Protein AF-A0A7S1QFH6-F1 (afdb_monomer_lite)

Structure (mmCIF, N/CA/C/O backbone):
data_AF-A0A7S1QFH6-F1
#
_entry.id   AF-A0A7S1QFH6-F1
#
loop_
_atom_site.group_PDB
_atom_site.id
_atom_site.type_symbol
_atom_site.label_atom_id
_atom_site.label_alt_id
_atom_site.label_comp_id
_atom_site.label_asym_id
_atom_site.label_entity_id
_atom_site.label_seq_id
_atom_site.pdbx_PDB_ins_code
_atom_site.Cartn_x
_atom_site.Cartn_y
_atom_site.Cartn_z
_atom_site.occupancy
_atom_site.B_iso_or_equiv
_atom_site.auth_seq_id
_atom_site.auth_comp_id
_atom_site.auth_asym_id
_atom_site.auth_atom_id
_atom_site.pdbx_PDB_model_num
ATOM 1 N N . ARG A 1 1 ? -45.340 39.826 -5.660 1.00 47.44 1 ARG A N 1
ATOM 2 C CA . ARG A 1 1 ? -45.974 38.671 -6.343 1.00 47.44 1 ARG A CA 1
ATOM 3 C C . ARG A 1 1 ? -45.761 37.456 -5.452 1.00 47.44 1 ARG A C 1
ATOM 5 O O . ARG A 1 1 ? -44.644 36.970 -5.387 1.00 47.44 1 ARG A O 1
ATOM 12 N N . ALA A 1 2 ? -46.779 37.084 -4.678 1.00 41.56 2 ALA A N 1
ATOM 13 C CA . ALA A 1 2 ? -46.742 35.945 -3.767 1.00 41.56 2 ALA A CA 1
ATOM 14 C C . ALA A 1 2 ? -47.312 34.722 -4.498 1.00 41.56 2 ALA A C 1
ATOM 16 O O . ALA A 1 2 ? -48.433 34.786 -5.000 1.00 41.56 2 ALA A O 1
ATOM 17 N N . SER A 1 3 ? -46.530 33.650 -4.590 1.00 48.00 3 SER A N 1
ATOM 18 C CA . SER A 1 3 ? -46.939 32.391 -5.214 1.00 48.00 3 SER A CA 1
ATOM 19 C C . SER A 1 3 ? -47.300 31.401 -4.113 1.00 48.00 3 SER A C 1
ATOM 21 O O . SER A 1 3 ? -46.427 30.931 -3.387 1.00 48.00 3 SER A O 1
ATOM 23 N N . GLY A 1 4 ? -48.597 31.132 -3.961 1.00 46.38 4 GLY A N 1
ATOM 24 C CA . GLY A 1 4 ? -49.118 30.099 -3.071 1.00 46.38 4 GLY A CA 1
ATOM 25 C C . GLY A 1 4 ? -48.949 28.715 -3.693 1.00 46.38 4 GLY A C 1
ATOM 26 O O . GLY A 1 4 ? -49.339 28.496 -4.838 1.00 46.38 4 GLY A O 1
ATOM 27 N N . VAL A 1 5 ? -48.375 27.785 -2.933 1.00 55.66 5 VAL A N 1
ATOM 28 C CA . VAL A 1 5 ? -48.278 26.367 -3.295 1.00 55.66 5 VAL A CA 1
ATOM 29 C C . VAL A 1 5 ? -49.404 25.626 -2.580 1.00 55.66 5 VAL A C 1
ATOM 31 O O . VAL A 1 5 ? -49.443 25.570 -1.353 1.00 55.66 5 VAL A O 1
ATOM 34 N N . ALA A 1 6 ? -50.341 25.081 -3.355 1.00 51.97 6 ALA A N 1
ATOM 35 C CA . ALA A 1 6 ? -51.418 24.238 -2.856 1.00 51.97 6 ALA A CA 1
ATOM 36 C C . ALA A 1 6 ? -50.882 22.833 -2.530 1.00 51.97 6 ALA A C 1
ATOM 38 O O . ALA A 1 6 ? -50.331 22.154 -3.396 1.00 51.97 6 ALA A O 1
ATOM 39 N N . GLN A 1 7 ? -51.058 22.385 -1.285 1.00 49.16 7 GLN A N 1
ATOM 40 C CA . GLN A 1 7 ? -50.796 21.005 -0.876 1.00 49.16 7 GLN A CA 1
ATOM 41 C C . GLN A 1 7 ? -52.009 20.127 -1.202 1.00 49.16 7 GLN A C 1
ATOM 43 O O . GLN A 1 7 ? -53.073 20.259 -0.597 1.00 49.16 7 GLN A O 1
ATOM 48 N N . ALA A 1 8 ? -51.843 19.204 -2.150 1.00 51.66 8 ALA A N 1
ATOM 49 C CA . ALA A 1 8 ? -52.804 18.140 -2.407 1.00 51.66 8 ALA A CA 1
ATOM 50 C C . ALA A 1 8 ? -52.600 17.004 -1.389 1.00 51.66 8 ALA A C 1
ATOM 52 O O . ALA A 1 8 ? -51.561 16.345 -1.363 1.00 51.66 8 ALA A O 1
ATOM 53 N N . SER A 1 9 ? -53.602 16.779 -0.538 1.00 56.62 9 SER A N 1
ATOM 54 C CA . SER A 1 9 ? -53.631 15.677 0.425 1.00 56.62 9 SER A CA 1
ATOM 55 C C . SER A 1 9 ? -54.013 14.372 -0.285 1.00 56.62 9 SER A C 1
ATOM 57 O O . SER A 1 9 ? -55.178 14.139 -0.610 1.00 56.62 9 SER A O 1
ATOM 59 N N . LEU A 1 10 ? -53.022 13.517 -0.544 1.00 50.94 10 LEU A N 1
ATOM 60 C CA . LEU A 1 10 ? -53.222 12.152 -1.033 1.00 50.94 10 LEU A CA 1
ATOM 61 C C . LEU A 1 10 ? -53.681 11.254 0.125 1.00 50.94 10 LEU A C 1
ATOM 63 O O . LEU A 1 10 ? -52.893 10.867 0.987 1.00 50.94 10 LEU A O 1
ATOM 67 N N . ARG A 1 11 ? -54.971 10.899 0.142 1.00 51.66 11 ARG A N 1
ATOM 68 C CA . ARG A 1 11 ? -55.493 9.839 1.016 1.00 51.66 11 ARG A CA 1
ATOM 69 C C . ARG A 1 11 ? -55.076 8.476 0.467 1.00 51.66 11 ARG A C 1
ATOM 71 O O . ARG A 1 11 ? -55.604 8.025 -0.545 1.00 51.66 11 ARG A O 1
ATOM 78 N N . VAL A 1 12 ? -54.160 7.812 1.165 1.00 59.09 12 VAL A N 1
ATOM 79 C CA . VAL A 1 12 ? -53.796 6.414 0.906 1.00 59.09 12 VAL A CA 1
ATOM 80 C C . VAL A 1 12 ? -54.904 5.502 1.458 1.00 59.09 12 VAL A C 1
ATOM 82 O O . VAL A 1 12 ? -55.244 5.613 2.639 1.00 59.09 12 VAL A O 1
ATOM 85 N N . PRO A 1 13 ? -55.502 4.611 0.647 1.00 60.28 13 PRO A N 1
ATOM 86 C CA . PRO A 1 13 ? -56.527 3.690 1.121 1.00 60.28 13 PRO A CA 1
ATOM 87 C C . PRO A 1 13 ? -55.926 2.640 2.064 1.00 60.28 13 PRO A C 1
ATOM 89 O O . PRO A 1 13 ? -54.891 2.034 1.782 1.00 60.28 13 PRO A O 1
ATOM 92 N N . ASN A 1 14 ? -56.599 2.410 3.194 1.00 56.16 14 ASN A N 1
ATOM 93 C CA . ASN A 1 14 ? -56.213 1.380 4.154 1.00 56.16 14 ASN A CA 1
ATOM 94 C C . ASN A 1 14 ? -56.305 -0.019 3.514 1.00 56.16 14 ASN A C 1
ATOM 96 O O . ASN A 1 14 ? -57.363 -0.372 2.984 1.00 56.16 14 ASN A O 1
ATOM 100 N N . PRO A 1 15 ? -55.249 -0.847 3.592 1.00 56.12 15 PRO A N 1
ATOM 101 C CA . PRO A 1 15 ? -55.284 -2.194 3.046 1.00 56.12 15 PRO A CA 1
ATOM 102 C C . PRO A 1 15 ? -56.246 -3.107 3.834 1.00 56.12 15 PRO A C 1
ATOM 104 O O . PRO A 1 15 ? -56.414 -2.949 5.049 1.00 56.12 15 PRO A O 1
ATOM 107 N N . PRO A 1 16 ? -56.871 -4.092 3.162 1.00 54.84 16 PRO A N 1
ATOM 108 C CA . PRO A 1 16 ? -57.866 -4.979 3.758 1.00 54.84 16 PRO A CA 1
ATOM 109 C C . PRO A 1 16 ? -57.290 -5.806 4.919 1.00 54.84 16 PRO A C 1
ATOM 111 O O . PRO A 1 16 ? -56.209 -6.398 4.829 1.00 54.84 16 PRO A O 1
ATOM 114 N N . ARG A 1 17 ? -58.055 -5.875 6.022 1.00 54.97 17 ARG A N 1
ATOM 115 C CA . ARG A 1 17 ? -57.695 -6.507 7.313 1.00 54.97 17 ARG A CA 1
ATOM 116 C C . ARG A 1 17 ? -57.274 -7.983 7.223 1.00 54.97 17 ARG A C 1
ATOM 118 O O . ARG A 1 17 ? -56.667 -8.491 8.162 1.00 54.97 17 ARG A O 1
ATOM 125 N N . THR A 1 18 ? -57.538 -8.667 6.116 1.00 52.12 18 THR A N 1
ATOM 126 C CA . THR A 1 18 ? -57.215 -10.087 5.918 1.00 52.12 18 THR A CA 1
ATOM 127 C C . THR A 1 18 ? -55.731 -10.356 5.653 1.00 52.12 18 THR A C 1
ATOM 129 O O . THR A 1 18 ? -55.253 -11.433 6.000 1.00 52.12 18 THR A O 1
ATOM 132 N N . ARG A 1 19 ? -54.947 -9.380 5.162 1.00 50.59 19 ARG A N 1
ATOM 133 C CA . ARG A 1 19 ? -53.496 -9.573 4.929 1.00 50.59 19 ARG A CA 1
ATOM 134 C C . ARG A 1 19 ? -52.628 -9.498 6.192 1.00 50.59 19 ARG A C 1
ATOM 136 O O . ARG A 1 19 ? -51.517 -10.016 6.191 1.00 50.59 19 ARG A O 1
ATOM 143 N N . ARG A 1 20 ? -53.128 -8.925 7.296 1.00 52.56 20 ARG A N 1
ATOM 144 C CA . ARG A 1 20 ? -52.362 -8.828 8.557 1.00 52.56 20 ARG A CA 1
ATOM 145 C C . ARG A 1 20 ? -52.186 -10.170 9.271 1.00 52.56 20 ARG A C 1
ATOM 147 O O . ARG A 1 20 ? -51.212 -10.332 9.993 1.00 52.56 20 ARG A O 1
ATOM 154 N N . ARG A 1 21 ? -53.087 -11.137 9.070 1.00 51.78 21 ARG A N 1
ATOM 155 C CA . ARG A 1 21 ? -53.015 -12.427 9.780 1.00 51.78 21 ARG A CA 1
ATOM 156 C C . ARG A 1 21 ? -52.003 -13.403 9.169 1.00 51.78 21 ARG A C 1
ATOM 158 O O . ARG A 1 21 ? -51.360 -14.122 9.920 1.00 51.78 21 ARG A O 1
ATOM 165 N N . MET A 1 22 ? -51.788 -13.376 7.849 1.00 52.19 22 MET A N 1
ATOM 166 C CA . MET A 1 22 ? -50.745 -14.203 7.220 1.00 52.19 22 MET A CA 1
ATOM 167 C C . MET A 1 22 ? -49.328 -13.675 7.482 1.00 52.19 22 MET A C 1
ATOM 169 O O . MET A 1 22 ? -48.424 -14.471 7.709 1.00 52.19 22 MET A O 1
ATOM 173 N N . ALA A 1 23 ? -49.133 -12.352 7.534 1.00 53.41 23 ALA A N 1
ATOM 174 C CA . ALA A 1 23 ? -47.814 -11.772 7.804 1.00 53.41 23 ALA A CA 1
ATOM 175 C C . ALA A 1 23 ? -47.283 -12.122 9.209 1.00 53.41 23 ALA A C 1
ATOM 177 O O . ALA A 1 23 ? -46.095 -12.381 9.366 1.00 53.41 23 ALA A O 1
ATOM 178 N N . VAL A 1 24 ? -48.159 -12.201 10.220 1.00 56.97 24 VAL A N 1
ATOM 179 C CA . VAL A 1 24 ? -47.770 -12.577 11.593 1.00 56.97 24 VAL A CA 1
ATOM 180 C C . VAL A 1 24 ? -47.437 -14.070 11.704 1.00 56.97 24 VAL A C 1
ATOM 182 O O . VAL A 1 24 ? -46.501 -14.432 12.411 1.00 56.97 24 VAL A O 1
ATOM 185 N N . ALA A 1 25 ? -48.140 -14.937 10.969 1.00 56.59 25 ALA A N 1
ATOM 186 C CA . ALA A 1 25 ? -47.867 -16.376 10.977 1.00 56.59 25 ALA A CA 1
ATOM 187 C C . ALA A 1 25 ? -46.518 -16.726 10.315 1.00 56.59 25 ALA A C 1
ATOM 189 O O . ALA A 1 25 ? -45.794 -17.580 10.821 1.00 56.59 25 ALA A O 1
ATOM 190 N N . VAL A 1 26 ? -46.141 -16.029 9.235 1.00 56.56 26 VAL A N 1
ATOM 191 C CA . VAL A 1 26 ? -44.833 -16.217 8.576 1.00 56.56 26 VAL A CA 1
ATOM 192 C C . VAL A 1 26 ? -43.688 -15.665 9.435 1.00 56.56 26 VAL A C 1
ATOM 194 O O . VAL A 1 26 ? -42.639 -16.300 9.526 1.00 56.56 26 VAL A O 1
ATOM 197 N N . LEU A 1 27 ? -43.894 -14.541 10.136 1.00 53.00 27 LEU A N 1
ATOM 198 C CA . LEU A 1 27 ? -42.889 -13.994 11.056 1.00 53.00 27 LEU A CA 1
ATOM 199 C C . LEU A 1 27 ? 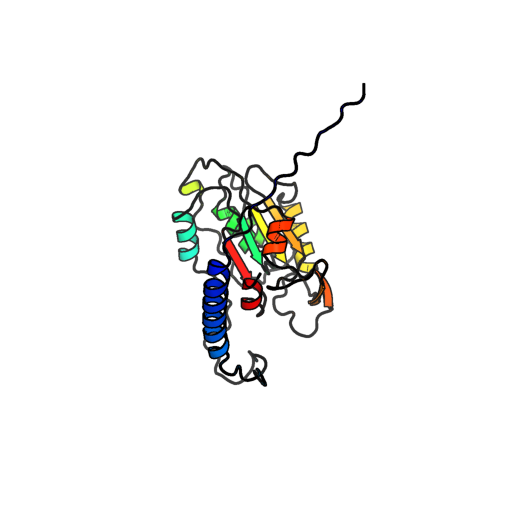-42.633 -14.921 12.260 1.00 53.00 27 LEU A C 1
ATOM 201 O O . LEU A 1 27 ? -41.489 -15.095 12.669 1.00 53.00 27 LEU A O 1
ATOM 205 N N . LEU A 1 28 ? -43.682 -15.552 12.803 1.00 55.59 28 LEU A N 1
ATOM 206 C CA . LEU A 1 28 ? -43.559 -16.504 13.915 1.00 55.59 28 LEU A CA 1
ATOM 207 C C . LEU A 1 28 ? -42.888 -17.822 13.498 1.00 55.59 28 LEU A C 1
ATOM 209 O O . LEU A 1 28 ? -42.114 -18.376 14.274 1.00 55.59 28 LEU A O 1
ATOM 213 N N . ALA A 1 29 ? -43.118 -18.297 12.271 1.00 53.53 29 ALA A N 1
ATOM 214 C CA . ALA A 1 29 ? -42.434 -19.482 11.752 1.00 53.53 29 ALA A CA 1
ATOM 215 C C . ALA A 1 29 ? -40.929 -19.235 11.518 1.00 53.53 29 ALA A C 1
ATOM 217 O O . ALA A 1 29 ? -40.113 -20.096 11.837 1.00 53.53 29 ALA A O 1
ATOM 218 N N . LEU A 1 30 ? -40.538 -18.045 11.043 1.00 50.09 30 LEU A N 1
ATOM 219 C CA . LEU A 1 30 ? -39.124 -17.672 10.872 1.00 50.09 30 LEU A CA 1
ATOM 220 C C . LEU A 1 30 ? -38.393 -17.447 12.211 1.00 50.09 30 LEU A C 1
ATOM 222 O O . LEU A 1 30 ? -37.204 -17.753 12.326 1.00 50.09 30 LEU A O 1
ATOM 226 N N . LEU A 1 31 ? -39.102 -16.985 13.247 1.00 51.66 31 LEU A N 1
ATOM 227 C CA . LEU A 1 31 ? -38.561 -16.878 14.609 1.00 51.66 31 LEU A CA 1
ATOM 228 C C . LEU A 1 31 ? -38.367 -18.250 15.281 1.00 51.66 31 LEU A C 1
ATOM 230 O O . LEU A 1 31 ? -37.429 -18.433 16.052 1.00 51.66 31 LEU A O 1
ATOM 234 N N . ALA A 1 32 ? -39.193 -19.247 14.952 1.00 51.75 32 ALA A N 1
ATOM 235 C CA . ALA A 1 32 ? -39.035 -20.602 15.482 1.00 51.75 32 ALA A CA 1
ATOM 236 C C . ALA A 1 32 ? -37.836 -21.356 14.872 1.00 51.75 32 ALA A C 1
ATOM 238 O O . ALA A 1 32 ? -37.204 -22.153 15.562 1.00 51.75 32 ALA A O 1
ATOM 239 N N . VAL A 1 33 ? -37.466 -21.075 13.614 1.00 49.84 33 VAL A N 1
ATOM 240 C CA . VAL A 1 33 ? -36.268 -21.671 12.984 1.00 49.84 33 VAL A CA 1
ATOM 241 C C . VAL A 1 33 ? -34.971 -21.036 13.509 1.00 49.84 33 VAL A C 1
ATOM 243 O O . VAL A 1 33 ? -33.951 -21.713 13.602 1.00 49.84 33 VAL A O 1
ATOM 246 N N . SER A 1 34 ? -35.005 -19.772 13.939 1.00 48.78 34 SER A N 1
ATOM 247 C CA . SER A 1 34 ? -33.834 -19.081 14.506 1.00 48.78 34 SER A CA 1
ATOM 248 C C . SER A 1 34 ? -33.593 -19.380 15.992 1.00 48.78 34 SER A C 1
ATOM 250 O O . SER A 1 34 ? -32.460 -19.277 16.456 1.00 48.78 34 SER A O 1
ATOM 252 N N . ALA A 1 35 ? -34.608 -19.839 16.732 1.00 48.53 35 ALA A N 1
ATOM 253 C CA . ALA A 1 35 ? -34.454 -20.235 18.135 1.00 48.53 35 ALA A CA 1
ATOM 254 C C . ALA A 1 35 ? -33.839 -21.641 18.331 1.00 48.53 35 ALA A C 1
ATOM 256 O O . ALA A 1 35 ? -33.386 -21.960 19.427 1.00 48.53 35 ALA A O 1
ATOM 257 N N . GLY A 1 36 ? -33.794 -22.482 17.289 1.00 42.19 36 GLY A N 1
ATOM 258 C CA . GLY A 1 36 ? -33.293 -23.864 17.373 1.00 42.19 36 GLY A CA 1
ATOM 259 C C . GLY A 1 36 ? -31.801 -24.060 17.073 1.00 42.19 36 GLY A C 1
ATOM 260 O O . GLY A 1 36 ? -31.304 -25.175 17.215 1.00 42.19 36 GLY A O 1
ATOM 261 N N . ALA A 1 37 ? -31.080 -23.013 16.655 1.00 46.59 37 ALA A N 1
ATOM 262 C CA . ALA A 1 37 ? -29.693 -23.121 16.184 1.00 46.59 37 ALA A CA 1
ATOM 263 C C . ALA A 1 37 ? -28.631 -22.570 17.156 1.00 46.59 37 ALA A C 1
ATOM 265 O O . ALA A 1 37 ? -27.442 -22.635 16.851 1.00 46.59 37 ALA A O 1
ATOM 266 N N . PHE A 1 38 ? -29.011 -22.098 18.348 1.00 45.66 38 PHE A N 1
ATOM 267 C CA . PHE A 1 38 ? -28.047 -21.787 19.411 1.00 45.66 38 PHE A CA 1
ATOM 268 C C . PHE A 1 38 ? -27.663 -23.062 20.166 1.00 45.66 38 PHE A C 1
ATOM 270 O O . PHE A 1 38 ? -28.003 -23.286 21.327 1.00 45.66 38 PHE A O 1
ATOM 277 N N . ARG A 1 39 ? -26.935 -23.933 19.462 1.00 45.81 39 ARG A N 1
ATOM 278 C CA . ARG A 1 39 ? -26.117 -24.969 20.089 1.00 45.81 39 ARG A CA 1
ATOM 279 C C . ARG A 1 39 ? -25.087 -24.252 20.958 1.00 45.81 39 ARG A C 1
ATOM 281 O O . ARG A 1 39 ? -24.423 -23.341 20.474 1.00 45.81 39 ARG A O 1
ATOM 288 N N . HIS A 1 40 ? -24.997 -24.653 22.225 1.00 41.19 40 HIS A N 1
ATOM 289 C CA . HIS A 1 40 ? -24.008 -24.199 23.198 1.00 41.19 40 HIS A CA 1
ATOM 290 C C . HIS A 1 40 ? -22.647 -23.899 22.552 1.00 41.19 40 HIS A C 1
ATOM 292 O O . HIS A 1 40 ? -21.874 -24.814 22.276 1.00 41.19 40 HIS A O 1
ATOM 298 N N . GLN A 1 41 ? -22.339 -22.615 22.357 1.00 41.50 41 GLN A N 1
ATOM 299 C CA . GLN A 1 41 ? -20.954 -22.176 22.361 1.00 41.50 41 GLN A CA 1
ATOM 300 C C . GLN A 1 41 ? -20.490 -22.358 23.801 1.00 41.50 41 GLN A C 1
ATOM 302 O O . GLN A 1 41 ? -20.875 -21.610 24.701 1.00 41.50 41 GLN A O 1
ATOM 307 N N . THR A 1 42 ? -19.736 -23.428 24.033 1.00 39.84 42 THR A N 1
ATOM 308 C CA . THR A 1 42 ? -18.895 -23.528 25.219 1.00 39.84 42 THR A CA 1
ATOM 309 C C . THR A 1 42 ? -18.087 -22.237 25.311 1.00 39.84 42 THR A C 1
ATOM 311 O O . THR A 1 42 ? -17.536 -21.814 24.290 1.00 39.84 42 THR A O 1
ATOM 314 N N . PRO A 1 43 ? -18.031 -21.578 26.479 1.00 41.25 43 PRO A N 1
ATOM 315 C CA . PRO A 1 43 ? -17.167 -20.422 26.631 1.00 41.25 43 PRO A CA 1
ATOM 316 C C . PRO A 1 43 ? -15.754 -20.862 26.246 1.00 41.25 43 PRO A C 1
ATOM 318 O O . PRO A 1 43 ? -15.302 -21.907 26.714 1.00 41.25 43 PRO A O 1
ATOM 321 N N . LEU A 1 44 ? -15.100 -20.094 25.368 1.00 45.31 44 LEU A N 1
ATOM 322 C CA . LEU A 1 44 ? -13.664 -20.171 25.092 1.00 45.31 44 LEU A CA 1
ATOM 323 C C . LEU A 1 44 ? -12.930 -19.835 26.395 1.00 45.31 44 LEU A C 1
ATOM 325 O O . LEU A 1 44 ? -12.457 -18.724 26.610 1.00 45.31 44 LEU A O 1
ATOM 329 N N . LYS A 1 45 ? -12.947 -20.783 27.325 1.00 40.84 45 LYS A N 1
ATOM 330 C CA . LYS A 1 45 ? -12.065 -20.832 28.470 1.00 40.84 45 LYS A CA 1
ATOM 331 C C . LYS A 1 45 ? -10.919 -21.729 28.053 1.00 40.84 45 LYS A C 1
ATOM 333 O O . LYS A 1 45 ? -11.134 -22.873 27.663 1.00 40.84 45 LYS A O 1
ATOM 338 N N . ASP A 1 46 ? -9.736 -21.139 28.114 1.00 44.59 46 ASP A N 1
ATOM 339 C CA . ASP A 1 46 ? -8.457 -21.829 28.084 1.00 44.59 46 ASP A CA 1
ATOM 340 C C . ASP A 1 46 ? -8.077 -22.405 26.712 1.00 44.59 46 ASP A C 1
ATOM 342 O O . ASP A 1 46 ? -7.693 -23.564 26.594 1.00 44.59 46 ASP A O 1
ATOM 346 N N . VAL A 1 47 ? -8.114 -21.570 25.664 1.00 43.41 47 VAL A N 1
ATOM 347 C CA . VAL A 1 47 ? -7.143 -21.761 24.575 1.00 43.41 47 VAL A CA 1
ATOM 348 C C . VAL A 1 47 ? -5.832 -21.181 25.103 1.00 43.41 47 VAL A C 1
ATOM 350 O O . VAL A 1 47 ? -5.753 -19.958 25.256 1.00 43.41 47 VAL A O 1
ATOM 353 N N . PRO A 1 48 ? -4.839 -22.011 25.474 1.00 39.28 48 PRO A N 1
ATOM 354 C CA . PRO A 1 48 ? -3.544 -21.487 25.876 1.00 39.28 48 PRO A CA 1
ATOM 355 C C . PRO A 1 48 ? -2.993 -20.632 24.728 1.00 39.28 48 PRO A C 1
ATOM 357 O O . PRO A 1 48 ? -3.266 -20.938 23.561 1.00 39.28 48 PRO A O 1
ATOM 360 N N . PRO A 1 49 ? -2.256 -19.547 25.025 1.00 43.94 49 PRO A N 1
ATOM 361 C CA . PRO A 1 49 ? -1.601 -18.772 23.982 1.00 43.94 49 PRO A CA 1
ATOM 362 C C . PRO A 1 49 ? -0.819 -19.737 23.095 1.00 43.94 49 PRO A C 1
ATOM 364 O O . PRO A 1 49 ? -0.162 -20.639 23.617 1.00 43.94 49 PRO A O 1
ATOM 367 N N . LEU A 1 50 ? -0.945 -19.582 21.773 1.00 41.62 50 LEU A N 1
ATOM 368 C CA . LEU A 1 50 ? -0.174 -20.360 20.812 1.00 41.62 50 LEU A CA 1
ATOM 369 C C . LEU A 1 50 ? 1.305 -20.075 21.100 1.00 41.62 50 LEU A C 1
ATOM 371 O O . LEU A 1 50 ? 1.845 -19.044 20.702 1.00 41.62 50 LEU A O 1
ATOM 375 N N . ASN A 1 51 ? 1.913 -20.940 21.904 1.00 42.88 51 ASN A N 1
ATOM 376 C CA . ASN A 1 51 ? 3.302 -20.842 22.277 1.00 42.88 51 ASN A CA 1
ATOM 377 C C . ASN A 1 51 ? 4.077 -21.535 21.167 1.00 42.88 51 ASN A C 1
ATOM 379 O O . ASN A 1 51 ? 4.155 -22.760 21.127 1.00 42.88 51 ASN A O 1
ATOM 383 N N . CYS A 1 52 ? 4.599 -20.740 20.237 1.00 50.44 52 CYS A N 1
ATOM 384 C CA . CYS A 1 52 ? 5.460 -21.233 19.167 1.00 50.44 52 CYS A CA 1
ATOM 385 C C . CYS A 1 52 ? 6.768 -21.845 19.696 1.00 50.44 52 CYS A C 1
ATOM 387 O O . CYS A 1 52 ? 7.524 -22.386 18.895 1.00 50.44 52 CYS A O 1
ATOM 389 N N . ASP A 1 53 ? 7.028 -21.771 21.008 1.00 43.88 53 ASP A N 1
ATOM 390 C CA . ASP A 1 53 ?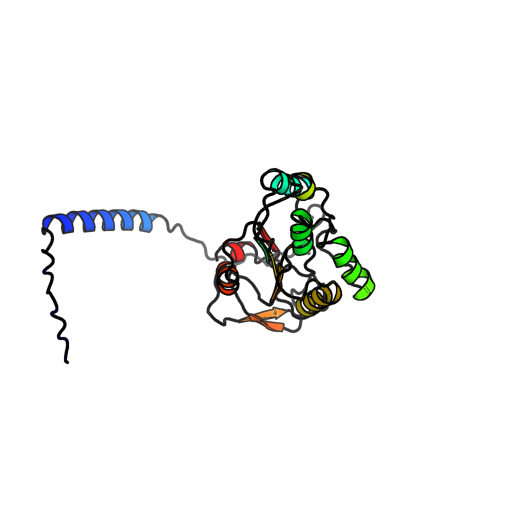 8.288 -22.217 21.583 1.00 43.88 53 ASP A CA 1
ATOM 391 C C . ASP A 1 53 ? 8.264 -23.622 22.195 1.00 43.88 53 ASP A C 1
ATOM 393 O O . ASP A 1 53 ? 9.336 -24.219 22.257 1.00 43.88 53 ASP A O 1
ATOM 397 N N . GLN A 1 54 ? 7.138 -24.197 22.650 1.00 44.19 54 GLN A N 1
ATOM 398 C CA . GLN A 1 54 ? 7.189 -25.483 23.379 1.00 44.19 54 GLN A CA 1
ATOM 399 C C . GLN A 1 54 ? 5.930 -26.363 23.220 1.00 44.19 54 GLN A C 1
ATOM 401 O O . GLN A 1 54 ? 4.806 -25.901 23.400 1.00 44.19 54 GLN A O 1
ATOM 406 N N . ASP A 1 55 ? 6.186 -27.652 22.943 1.00 39.34 55 ASP A N 1
ATOM 407 C CA . ASP A 1 55 ? 5.363 -28.858 23.197 1.00 39.34 55 ASP A CA 1
ATOM 408 C C . ASP A 1 55 ? 4.674 -29.605 22.044 1.00 39.34 55 ASP A C 1
ATOM 410 O O . ASP A 1 55 ? 4.041 -30.634 22.275 1.00 39.34 55 ASP A O 1
ATOM 414 N N . PHE A 1 56 ? 4.920 -29.244 20.791 1.00 41.19 56 PHE A N 1
ATOM 415 C CA . PHE A 1 56 ? 4.810 -30.195 19.678 1.00 41.19 56 PHE A CA 1
ATOM 416 C C . PHE A 1 56 ? 6.027 -29.994 18.791 1.00 41.19 56 PHE A C 1
ATOM 418 O O . PHE A 1 56 ? 6.364 -28.846 18.522 1.00 41.19 56 PHE A O 1
ATOM 425 N N . GLU A 1 57 ? 6.702 -31.071 18.371 1.00 41.19 57 GLU A N 1
ATOM 426 C CA . GLU A 1 57 ? 7.744 -30.990 17.340 1.00 41.19 57 GLU A CA 1
ATOM 427 C C . GLU A 1 57 ? 7.207 -30.109 16.200 1.00 41.19 57 GLU A C 1
ATOM 429 O O . GLU A 1 57 ? 6.239 -30.510 15.542 1.00 41.19 57 GLU A O 1
ATOM 434 N N . PRO A 1 58 ? 7.724 -28.878 16.020 1.00 39.97 58 PRO A N 1
ATOM 435 C CA . PRO A 1 58 ? 7.158 -27.971 15.045 1.00 39.97 58 PRO A CA 1
ATOM 436 C C . PRO A 1 58 ? 7.406 -28.620 13.685 1.00 39.97 58 PRO A C 1
ATOM 438 O O . PRO A 1 58 ? 8.562 -28.938 13.384 1.00 39.97 58 PRO A O 1
ATOM 441 N N . PRO A 1 59 ? 6.375 -28.873 12.856 1.00 43.06 59 PRO A N 1
ATOM 442 C CA . PRO A 1 59 ? 6.652 -29.236 11.483 1.00 43.06 59 PRO A CA 1
ATOM 443 C C . PRO A 1 59 ? 7.504 -28.107 10.897 1.00 43.06 59 PRO A C 1
ATOM 445 O O . PRO A 1 59 ? 7.194 -26.928 11.074 1.00 43.06 59 PRO A O 1
ATOM 448 N N . GLU A 1 60 ? 8.619 -28.497 10.289 1.00 42.31 60 GLU A N 1
ATOM 449 C CA . GLU A 1 60 ? 9.595 -27.636 9.628 1.00 42.31 60 GLU A CA 1
ATOM 450 C C . GLU A 1 60 ? 8.968 -26.399 8.952 1.00 42.31 60 GLU A C 1
ATOM 452 O O . GLU A 1 60 ? 7.946 -26.497 8.268 1.00 42.31 60 GLU A O 1
ATOM 457 N N . PRO A 1 61 ? 9.671 -25.262 8.981 1.00 49.38 61 PRO A N 1
ATOM 458 C CA . PRO A 1 61 ? 9.676 -24.248 10.035 1.00 49.38 61 PRO A CA 1
ATOM 459 C C . PRO A 1 61 ? 8.381 -23.427 10.050 1.00 49.38 61 PRO A C 1
ATOM 461 O O . PRO A 1 61 ? 7.609 -23.443 9.093 1.00 49.38 61 PRO A O 1
ATOM 464 N N . CYS A 1 62 ? 8.188 -22.627 11.101 1.00 46.38 62 CYS A N 1
ATOM 465 C CA . CYS A 1 62 ? 7.198 -21.546 11.200 1.00 46.38 62 CYS A CA 1
ATOM 466 C C . CYS A 1 62 ? 7.442 -20.436 10.151 1.00 46.38 62 CYS A C 1
ATOM 468 O O . CYS A 1 62 ? 7.658 -19.275 10.484 1.00 46.38 62 CYS A O 1
ATOM 470 N N . HIS A 1 63 ? 7.479 -20.795 8.873 1.00 52.94 63 HIS A N 1
ATOM 471 C CA . HIS A 1 63 ? 7.600 -19.883 7.756 1.00 52.94 63 HIS A CA 1
ATOM 472 C C . HIS A 1 63 ? 6.225 -19.326 7.419 1.00 52.94 63 HIS A C 1
ATOM 474 O O . HIS A 1 63 ? 5.272 -20.082 7.198 1.00 52.94 63 HIS A O 1
ATOM 480 N N . THR A 1 64 ? 6.147 -18.003 7.301 1.00 57.41 64 THR A N 1
ATOM 481 C CA . THR A 1 64 ? 5.061 -17.332 6.593 1.00 57.41 64 THR A CA 1
ATOM 482 C C . THR A 1 64 ? 4.862 -18.027 5.246 1.00 57.41 64 THR A C 1
ATOM 484 O O . THR A 1 64 ? 5.791 -18.153 4.441 1.00 57.41 64 THR A O 1
ATOM 487 N N . ARG A 1 65 ? 3.655 -18.548 4.997 1.00 66.88 65 ARG A N 1
ATOM 488 C CA . ARG A 1 65 ? 3.326 -19.194 3.721 1.00 66.88 65 ARG A CA 1
ATOM 489 C C . ARG A 1 65 ? 3.091 -18.123 2.668 1.00 66.88 65 ARG A C 1
ATOM 491 O O . ARG A 1 65 ? 1.958 -17.748 2.390 1.00 66.88 65 ARG A O 1
ATOM 498 N N . CYS A 1 66 ? 4.176 -17.654 2.070 1.00 69.50 66 CYS A N 1
ATOM 499 C CA . CYS A 1 66 ? 4.109 -16.699 0.975 1.00 69.50 66 CYS A CA 1
ATOM 500 C C . CYS A 1 66 ? 3.301 -17.274 -0.198 1.00 69.50 66 CYS A C 1
ATOM 502 O O . CYS A 1 66 ? 3.496 -18.450 -0.544 1.00 69.50 66 CYS A O 1
ATOM 504 N N . PRO A 1 67 ? 2.457 -16.468 -0.866 1.00 68.44 67 PRO A N 1
ATOM 505 C CA . PRO A 1 67 ? 1.726 -16.910 -2.043 1.00 68.44 67 PRO A CA 1
ATOM 506 C C . PRO A 1 67 ? 2.650 -17.557 -3.086 1.00 68.44 67 PRO A C 1
ATOM 508 O O . PRO A 1 67 ? 3.784 -17.118 -3.338 1.00 68.44 67 PRO A O 1
ATOM 511 N N . ASN A 1 68 ? 2.170 -18.630 -3.719 1.00 72.06 68 ASN A N 1
ATOM 512 C CA . ASN A 1 68 ? 2.867 -19.207 -4.863 1.00 72.06 68 ASN A CA 1
ATOM 513 C C . ASN A 1 68 ? 2.798 -18.205 -6.026 1.00 72.06 68 ASN A C 1
ATOM 515 O O . ASN A 1 68 ? 1.709 -17.793 -6.423 1.00 72.06 68 ASN A O 1
ATOM 519 N N . ALA A 1 69 ? 3.955 -17.864 -6.601 1.00 74.75 69 ALA A N 1
ATOM 520 C CA . ALA A 1 69 ? 4.052 -16.964 -7.749 1.00 74.75 69 ALA A CA 1
ATOM 521 C C . ALA A 1 69 ? 3.170 -17.415 -8.924 1.00 74.75 69 ALA A C 1
ATOM 523 O O . ALA A 1 69 ? 2.601 -16.577 -9.603 1.00 74.75 69 ALA A O 1
ATOM 524 N N . GLN A 1 70 ? 2.979 -18.726 -9.117 1.00 78.88 70 GLN A N 1
ATOM 525 C CA . GLN A 1 70 ? 2.085 -19.244 -10.155 1.00 78.88 70 GLN A CA 1
ATOM 526 C C . GLN A 1 70 ? 0.637 -18.796 -9.955 1.00 78.88 70 GLN A C 1
ATOM 528 O O . GLN A 1 70 ? -0.017 -18.423 -10.918 1.00 78.88 70 GLN A O 1
ATOM 533 N N . TRP A 1 71 ? 0.130 -18.818 -8.720 1.00 79.31 71 TRP A N 1
ATOM 534 C CA . TRP A 1 71 ? -1.252 -18.422 -8.445 1.00 79.31 71 TRP A CA 1
ATOM 535 C C . TRP A 1 71 ? -1.466 -16.930 -8.722 1.00 79.31 71 TRP A C 1
ATOM 537 O O . TRP A 1 71 ? -2.438 -16.553 -9.371 1.00 79.31 71 TRP A O 1
ATOM 547 N N . VAL A 1 72 ? -0.506 -16.103 -8.308 1.00 82.62 72 VAL A N 1
ATOM 548 C CA . VAL A 1 72 ? -0.496 -14.663 -8.585 1.00 82.62 72 VAL A CA 1
ATOM 549 C C . VAL A 1 72 ? -0.407 -14.386 -10.094 1.00 82.62 72 VAL A C 1
ATOM 551 O O . VAL A 1 72 ? -1.189 -13.600 -10.628 1.00 82.62 72 VAL A O 1
ATOM 554 N N . ASP A 1 73 ? 0.484 -15.085 -10.805 1.00 86.12 73 ASP A N 1
ATOM 555 C CA . ASP A 1 73 ? 0.626 -14.971 -12.259 1.00 86.12 73 ASP A CA 1
ATOM 556 C C . ASP A 1 73 ? -0.668 -15.388 -12.992 1.00 86.12 73 ASP A C 1
ATOM 558 O O . ASP A 1 73 ? -0.996 -14.829 -14.038 1.00 86.12 73 ASP A O 1
ATOM 562 N N . GLU A 1 74 ? -1.414 -16.380 -12.490 1.00 87.06 74 GLU A N 1
ATOM 563 C CA . GLU A 1 74 ? -2.711 -16.782 -13.057 1.00 87.06 74 GLU A CA 1
ATOM 564 C C . GLU A 1 74 ? -3.802 -15.725 -12.844 1.00 87.06 74 GLU A C 1
ATOM 566 O O . GLU A 1 74 ? -4.572 -15.471 -13.769 1.00 87.06 74 GLU A O 1
ATOM 571 N N . MET A 1 75 ? -3.851 -15.047 -11.689 1.00 88.88 75 MET A N 1
ATOM 572 C CA . MET A 1 75 ? -4.795 -13.935 -11.483 1.00 88.88 75 MET A CA 1
ATOM 573 C C . MET A 1 75 ? -4.615 -12.850 -12.546 1.00 88.88 75 MET A C 1
ATOM 575 O O . MET A 1 75 ? -5.587 -12.374 -13.134 1.00 88.88 75 MET A O 1
ATOM 579 N N . LEU A 1 76 ? -3.359 -12.508 -12.835 1.00 90.50 76 LEU A N 1
ATOM 580 C CA . LEU A 1 76 ? -3.014 -11.544 -13.871 1.00 90.50 76 LEU A CA 1
ATOM 581 C C . LEU A 1 76 ? -3.412 -12.022 -15.273 1.00 90.50 76 LEU A C 1
ATOM 583 O O . LEU A 1 76 ? -3.911 -11.228 -16.066 1.00 90.50 76 LEU A O 1
ATOM 587 N N . ARG A 1 77 ? -3.225 -13.314 -15.581 1.00 89.94 77 ARG A N 1
ATOM 588 C CA . ARG A 1 77 ? -3.646 -13.901 -16.868 1.00 89.94 77 ARG A CA 1
ATOM 589 C C . ARG A 1 77 ? -5.150 -13.854 -17.074 1.00 89.94 77 ARG A C 1
ATOM 591 O O . ARG A 1 77 ? -5.599 -13.616 -18.193 1.00 89.94 77 ARG A O 1
ATOM 598 N N . VAL A 1 78 ? -5.912 -14.098 -16.013 1.00 91.69 78 VAL A N 1
ATOM 599 C CA . VAL A 1 78 ? -7.375 -14.065 -16.058 1.00 91.69 78 VAL A CA 1
ATOM 600 C C . VAL A 1 78 ? -7.880 -12.637 -16.239 1.00 91.69 78 VAL A C 1
ATOM 602 O O . VAL A 1 78 ? -8.825 -12.423 -16.998 1.00 91.69 78 VAL A O 1
ATOM 605 N N . ASP A 1 79 ? -7.250 -11.664 -15.581 1.00 92.94 79 ASP A N 1
ATOM 606 C CA . ASP A 1 79 ? -7.715 -10.282 -15.605 1.00 92.94 79 ASP A CA 1
ATOM 607 C C . ASP A 1 79 ? -6.573 -9.243 -15.661 1.00 92.94 79 ASP A C 1
ATOM 609 O O . ASP A 1 79 ? -6.259 -8.572 -14.669 1.00 92.94 79 ASP A O 1
ATOM 613 N N . PRO A 1 80 ? -5.986 -9.027 -16.852 1.00 93.06 80 PRO A N 1
ATOM 614 C CA . PRO A 1 80 ? -4.944 -8.024 -17.052 1.00 93.06 80 PRO A CA 1
ATOM 615 C C . PRO A 1 80 ? -5.504 -6.604 -17.243 1.00 93.06 80 PRO A C 1
ATOM 617 O O . PRO A 1 80 ? -4.765 -5.713 -17.660 1.00 93.06 80 PRO A O 1
ATOM 620 N N . SER A 1 81 ? -6.802 -6.367 -16.989 1.00 93.38 81 SER A N 1
ATOM 621 C CA . SER A 1 81 ? -7.399 -5.046 -17.203 1.00 93.38 81 SER A CA 1
ATOM 622 C C . SER A 1 81 ? -6.772 -3.997 -16.274 1.00 93.38 81 SER A C 1
ATOM 624 O O . SER A 1 81 ? -6.453 -4.309 -15.126 1.00 93.38 81 SER A O 1
ATOM 626 N N . PRO A 1 82 ? -6.662 -2.729 -16.701 1.00 93.19 82 PRO A N 1
ATOM 627 C CA . PRO A 1 82 ? -6.221 -1.657 -15.815 1.00 93.19 82 PRO A CA 1
ATOM 628 C C . PRO A 1 82 ? -7.287 -1.342 -14.755 1.00 93.19 82 PRO A C 1
ATOM 630 O O . PRO A 1 82 ? -8.414 -1.854 -14.794 1.00 93.19 82 PRO A O 1
ATOM 633 N N . GLY A 1 83 ? -6.942 -0.447 -13.833 1.00 94.88 83 GLY A N 1
ATOM 634 C CA . GLY A 1 83 ? -7.872 0.106 -12.855 1.00 94.88 83 GLY A CA 1
ATOM 635 C C . GLY A 1 83 ? -8.057 -0.760 -11.624 1.00 94.88 83 GLY A C 1
ATOM 636 O O . GLY A 1 83 ? -9.132 -0.705 -11.022 1.00 94.88 83 GLY A O 1
ATOM 637 N N . LYS A 1 84 ? -7.061 -1.588 -11.293 1.00 96.50 84 LYS A N 1
ATOM 638 C CA . LYS A 1 84 ? -7.095 -2.461 -10.121 1.00 96.50 84 LYS A CA 1
ATOM 639 C C . LYS A 1 84 ? -6.946 -1.674 -8.832 1.00 96.50 84 LYS A C 1
ATOM 641 O O . LYS A 1 84 ? -6.210 -0.690 -8.789 1.00 96.50 84 LYS A O 1
ATOM 646 N N . VAL A 1 85 ? -7.619 -2.132 -7.785 1.00 97.75 85 VAL A N 1
ATOM 647 C CA . VAL A 1 85 ? -7.438 -1.645 -6.419 1.00 97.75 85 VAL A CA 1
ATOM 648 C C . VAL A 1 85 ? -6.876 -2.767 -5.554 1.00 97.75 85 VAL A C 1
ATOM 650 O O . VAL A 1 85 ? -7.557 -3.756 -5.295 1.00 97.75 85 VAL A O 1
ATOM 653 N N . PHE A 1 86 ? -5.643 -2.593 -5.097 1.00 97.44 86 PHE A N 1
ATOM 654 C CA . PHE A 1 86 ? -4.945 -3.497 -4.191 1.00 97.44 86 PHE A CA 1
ATOM 655 C C . PHE A 1 86 ? -4.967 -2.894 -2.786 1.00 97.44 86 PHE A C 1
ATOM 657 O O . PHE A 1 86 ? -4.603 -1.729 -2.616 1.00 97.44 86 PHE A O 1
ATOM 664 N N . MET A 1 87 ? -5.393 -3.656 -1.784 1.00 98.25 87 MET A N 1
ATOM 665 C CA . MET A 1 87 ? -5.348 -3.240 -0.385 1.00 98.25 87 MET A CA 1
ATOM 666 C C . MET A 1 87 ? -4.559 -4.262 0.424 1.00 98.25 87 MET A C 1
ATOM 668 O O . MET A 1 87 ? -4.905 -5.437 0.436 1.00 98.25 87 MET A O 1
ATOM 672 N N . ASP A 1 88 ? -3.506 -3.789 1.078 1.00 97.12 88 ASP A N 1
ATOM 673 C CA . ASP A 1 88 ? -2.528 -4.599 1.789 1.00 97.12 88 ASP A CA 1
ATOM 674 C C . ASP A 1 88 ? -2.538 -4.235 3.274 1.00 97.12 88 ASP A C 1
ATOM 676 O O . ASP A 1 88 ? -2.087 -3.153 3.662 1.00 97.12 88 ASP A O 1
ATOM 680 N N . ILE A 1 89 ? -3.154 -5.098 4.084 1.00 97.25 89 ILE A N 1
ATOM 681 C CA . ILE A 1 89 ? -3.344 -4.913 5.522 1.00 97.25 89 ILE A CA 1
ATOM 682 C C . ILE A 1 89 ? -2.172 -5.536 6.272 1.00 97.25 89 ILE A C 1
ATOM 684 O O . ILE A 1 89 ? -1.950 -6.736 6.161 1.00 97.25 89 ILE A O 1
ATOM 688 N N . GLY A 1 90 ? -1.478 -4.726 7.073 1.00 93.81 90 GLY A N 1
ATOM 689 C CA . GLY A 1 90 ? -0.224 -5.133 7.709 1.00 93.81 90 GLY A CA 1
ATOM 690 C C . GLY A 1 90 ? 0.946 -5.115 6.729 1.00 93.81 90 GLY A C 1
ATOM 691 O O . GLY A 1 90 ? 1.838 -5.951 6.790 1.00 93.81 90 GLY A O 1
ATOM 692 N N . CYS A 1 91 ? 0.943 -4.154 5.801 1.00 93.31 91 CYS A N 1
ATOM 693 C CA . CYS A 1 91 ? 1.886 -4.128 4.685 1.00 93.31 91 CYS A CA 1
ATOM 694 C C . CYS A 1 91 ? 3.364 -3.973 5.094 1.00 93.31 91 CYS A C 1
ATOM 696 O O . CYS A 1 91 ? 4.241 -4.171 4.251 1.00 93.31 91 CYS A O 1
ATOM 698 N N . ASN A 1 92 ? 3.678 -3.599 6.343 1.00 92.19 92 ASN A N 1
ATOM 699 C CA . ASN A 1 92 ? 5.029 -3.494 6.894 1.00 92.19 92 ASN A CA 1
ATOM 700 C C . ASN A 1 92 ? 5.934 -2.560 6.067 1.00 92.19 92 ASN A C 1
ATOM 702 O O . ASN A 1 92 ? 5.926 -1.340 6.242 1.00 92.19 92 ASN A O 1
ATOM 706 N N . LYS A 1 93 ? 6.700 -3.119 5.124 1.00 92.56 93 LYS A N 1
ATOM 707 C CA . LYS A 1 93 ? 7.622 -2.389 4.236 1.00 92.56 93 LYS A CA 1
ATOM 708 C C . LYS A 1 93 ? 7.006 -2.072 2.875 1.00 92.56 93 LYS A C 1
ATOM 710 O O . LYS A 1 93 ? 7.648 -1.408 2.071 1.00 92.56 93 LYS A O 1
ATOM 715 N N . GLY A 1 94 ? 5.782 -2.521 2.597 1.00 93.56 94 GLY A N 1
ATOM 716 C CA . GLY A 1 94 ? 5.029 -2.215 1.380 1.00 93.56 94 GLY A CA 1
ATOM 717 C C . GLY A 1 94 ? 5.502 -2.957 0.128 1.00 93.56 94 GLY A C 1
ATOM 718 O O . GLY A 1 94 ? 5.107 -2.587 -0.976 1.00 93.56 94 GLY A O 1
ATOM 719 N N . ASN A 1 95 ? 6.349 -3.985 0.262 1.00 92.25 95 ASN A N 1
ATOM 720 C CA . ASN A 1 95 ? 6.863 -4.756 -0.876 1.00 92.25 95 ASN A CA 1
ATOM 721 C C . ASN A 1 95 ? 5.749 -5.437 -1.680 1.00 92.25 95 ASN A C 1
ATOM 723 O O . ASN A 1 95 ? 5.819 -5.445 -2.908 1.00 92.25 95 ASN A O 1
ATOM 727 N N . ASP A 1 96 ? 4.717 -5.956 -1.015 1.00 90.69 96 ASP A N 1
ATOM 728 C CA . ASP A 1 96 ? 3.624 -6.654 -1.694 1.00 90.69 96 ASP A CA 1
ATOM 729 C C . ASP A 1 96 ? 2.735 -5.668 -2.452 1.00 90.69 96 ASP A C 1
ATOM 731 O O . ASP A 1 96 ? 2.471 -5.864 -3.639 1.00 90.69 96 ASP A O 1
ATOM 735 N N . ALA A 1 97 ? 2.381 -4.537 -1.833 1.00 94.00 97 ALA A N 1
ATOM 736 C CA . ALA A 1 97 ? 1.723 -3.428 -2.522 1.00 94.00 97 ALA A CA 1
ATOM 737 C C . ALA A 1 97 ? 2.486 -2.975 -3.787 1.00 94.00 97 ALA A C 1
ATOM 739 O O . ALA A 1 97 ? 1.873 -2.753 -4.834 1.00 94.00 97 ALA A O 1
ATOM 740 N N . MET A 1 98 ? 3.818 -2.880 -3.724 1.00 94.69 98 MET A N 1
ATOM 741 C CA . MET A 1 98 ? 4.648 -2.524 -4.882 1.00 94.69 98 MET A CA 1
ATOM 742 C C . MET A 1 98 ? 4.670 -3.614 -5.956 1.00 94.69 98 MET A C 1
ATOM 744 O O . MET A 1 98 ? 4.551 -3.291 -7.140 1.00 94.69 98 MET A O 1
ATOM 748 N N . ALA A 1 99 ? 4.742 -4.886 -5.558 1.00 92.75 99 ALA A N 1
ATOM 749 C CA . ALA A 1 99 ? 4.670 -6.017 -6.478 1.00 92.75 99 ALA A CA 1
ATOM 750 C C . ALA A 1 99 ? 3.339 -6.041 -7.242 1.00 92.75 99 ALA A C 1
ATOM 752 O O . ALA A 1 99 ? 3.335 -6.228 -8.461 1.00 92.75 99 ALA A O 1
ATOM 753 N N . TRP A 1 100 ? 2.217 -5.788 -6.559 1.00 93.81 100 TRP A N 1
ATOM 754 C CA . TRP A 1 100 ? 0.902 -5.675 -7.198 1.00 93.81 100 TRP A CA 1
ATOM 755 C C . TRP A 1 100 ? 0.843 -4.545 -8.225 1.00 93.81 100 TRP A C 1
ATOM 757 O O . TRP A 1 100 ? 0.376 -4.751 -9.349 1.00 93.81 100 TRP A O 1
ATOM 767 N N . MET A 1 101 ? 1.373 -3.371 -7.875 1.00 95.06 101 MET A N 1
ATOM 768 C CA . MET A 1 101 ? 1.431 -2.236 -8.795 1.00 95.06 101 MET A CA 1
ATOM 769 C C . MET A 1 101 ? 2.316 -2.516 -10.009 1.00 95.06 101 MET A C 1
ATOM 771 O O . MET A 1 101 ? 1.914 -2.195 -11.124 1.00 95.06 101 MET A O 1
ATOM 775 N N . GLU A 1 102 ? 3.477 -3.151 -9.824 1.00 94.12 102 GLU A N 1
ATOM 776 C CA . GLU A 1 102 ? 4.373 -3.536 -10.920 1.00 94.12 102 GLU A CA 1
ATOM 777 C C . GLU A 1 102 ? 3.751 -4.593 -11.847 1.00 94.12 102 GLU A C 1
ATOM 779 O O . GLU A 1 102 ? 3.930 -4.528 -13.065 1.00 94.12 102 GLU A O 1
ATOM 784 N N . MET A 1 103 ? 2.991 -5.549 -11.304 1.00 92.75 103 MET A N 1
ATOM 785 C CA . MET A 1 103 ? 2.312 -6.574 -12.104 1.00 92.75 103 MET A CA 1
ATOM 786 C C . MET A 1 103 ? 1.279 -5.986 -13.057 1.00 92.75 103 MET A C 1
ATOM 788 O O . MET A 1 103 ? 1.208 -6.409 -14.210 1.00 92.75 103 MET A O 1
ATOM 792 N N . TRP A 1 104 ? 0.507 -4.996 -12.609 1.00 93.56 104 TRP A N 1
ATOM 793 C CA . TRP A 1 104 ? -0.464 -4.295 -13.454 1.00 93.56 104 TRP A CA 1
ATOM 794 C C . TRP A 1 104 ? 0.085 -3.008 -14.079 1.00 93.56 104 TRP A C 1
ATOM 796 O O . TRP A 1 104 ? -0.684 -2.236 -14.659 1.00 93.56 104 TRP A O 1
ATOM 806 N N . ASP A 1 105 ? 1.398 -2.769 -14.004 1.00 91.75 105 ASP A N 1
ATOM 807 C CA . ASP A 1 105 ? 2.005 -1.593 -14.610 1.00 91.75 105 ASP A CA 1
ATOM 808 C C . ASP A 1 105 ? 1.930 -1.676 -16.139 1.00 91.75 105 ASP A C 1
ATOM 810 O O . ASP A 1 105 ? 2.518 -2.540 -16.800 1.00 91.75 105 ASP A O 1
ATOM 814 N N . ALA A 1 106 ? 1.176 -0.739 -16.693 1.00 86.44 106 ALA A N 1
ATOM 815 C CA . ALA A 1 106 ? 0.984 -0.557 -18.117 1.00 86.44 106 ALA A CA 1
ATOM 816 C C . ALA A 1 106 ? 1.892 0.520 -18.717 1.00 86.44 106 ALA A C 1
ATOM 818 O O . ALA A 1 106 ? 1.823 0.789 -19.919 1.00 86.44 106 ALA A O 1
ATOM 819 N N . SER A 1 107 ? 2.698 1.185 -17.889 1.00 86.31 107 SER A N 1
ATOM 820 C CA . SER A 1 107 ? 3.571 2.251 -18.346 1.00 86.31 107 SER A CA 1
ATOM 821 C C . SER A 1 107 ? 4.638 1.700 -19.299 1.00 86.31 107 SER A C 1
ATOM 823 O O . SER A 1 107 ? 5.226 0.644 -19.043 1.00 86.31 107 SER A O 1
ATOM 825 N N . PRO A 1 108 ? 4.956 2.419 -20.390 1.00 83.19 108 PRO A N 1
ATOM 826 C CA . PRO A 1 108 ? 6.033 2.014 -21.292 1.00 83.19 108 PRO A CA 1
ATOM 827 C C . PRO A 1 108 ? 7.405 1.956 -20.608 1.00 83.19 108 PRO A C 1
ATOM 829 O O . PRO A 1 108 ? 8.309 1.278 -21.088 1.00 83.19 108 PRO A O 1
ATOM 832 N N . THR A 1 109 ? 7.570 2.698 -19.511 1.00 85.00 109 THR A N 1
ATOM 833 C CA . THR A 1 109 ? 8.843 2.868 -18.806 1.00 85.00 109 THR A CA 1
ATOM 834 C C . THR A 1 109 ? 8.980 2.001 -17.559 1.00 85.00 109 THR A C 1
ATOM 836 O O . THR A 1 109 ? 10.053 2.020 -16.967 1.00 85.00 109 THR A O 1
ATOM 839 N N . GLY A 1 110 ? 7.939 1.272 -17.140 1.00 88.81 110 GLY A N 1
ATOM 840 C CA . GLY A 1 110 ? 7.967 0.520 -15.883 1.00 88.81 110 GLY A CA 1
ATOM 841 C C . GLY A 1 110 ? 8.106 1.440 -14.666 1.00 88.81 110 GLY A C 1
ATOM 842 O O . GLY A 1 110 ? 9.086 1.360 -13.934 1.00 88.81 110 GLY A O 1
ATOM 843 N N . VAL A 1 111 ? 7.169 2.376 -14.496 1.00 91.50 111 VAL A N 1
ATOM 844 C CA . VAL A 1 111 ? 7.123 3.331 -13.377 1.00 91.50 111 VAL A CA 1
ATOM 845 C C . VAL A 1 111 ? 7.157 2.613 -12.028 1.00 91.50 111 VAL A C 1
ATOM 847 O O . VAL A 1 111 ? 7.863 3.052 -11.112 1.00 91.50 111 VAL A O 1
ATOM 850 N N . TRP A 1 112 ? 6.411 1.517 -11.898 1.00 93.56 112 TRP A N 1
ATOM 851 C CA . TRP A 1 112 ? 6.366 0.724 -10.674 1.00 93.56 112 TRP A CA 1
ATOM 852 C C . TRP A 1 112 ? 7.467 -0.340 -10.703 1.00 93.56 112 TRP A C 1
ATOM 854 O O . TRP A 1 112 ? 7.467 -1.223 -11.560 1.00 93.56 112 TRP A O 1
ATOM 864 N N . ASP A 1 113 ? 8.407 -0.243 -9.760 1.00 93.50 113 ASP A N 1
ATOM 865 C CA . ASP A 1 113 ? 9.586 -1.110 -9.689 1.00 93.50 113 ASP A CA 1
ATOM 866 C C . ASP A 1 113 ? 9.790 -1.600 -8.251 1.00 93.50 113 ASP A C 1
ATOM 868 O O . ASP A 1 113 ? 10.257 -0.872 -7.366 1.00 93.50 113 ASP A O 1
ATOM 872 N N . THR A 1 114 ? 9.430 -2.862 -8.022 1.00 93.00 114 THR A N 1
ATOM 873 C CA . THR A 1 114 ? 9.537 -3.519 -6.718 1.00 93.00 114 THR A CA 1
ATOM 874 C C . THR A 1 114 ? 10.993 -3.651 -6.288 1.00 93.00 114 THR A C 1
ATOM 876 O O . THR A 1 114 ? 11.307 -3.476 -5.113 1.00 93.00 114 THR A O 1
ATOM 879 N N . ARG A 1 115 ? 11.919 -3.903 -7.224 1.00 92.06 115 ARG A N 1
ATOM 880 C CA . ARG A 1 115 ? 13.346 -4.028 -6.900 1.0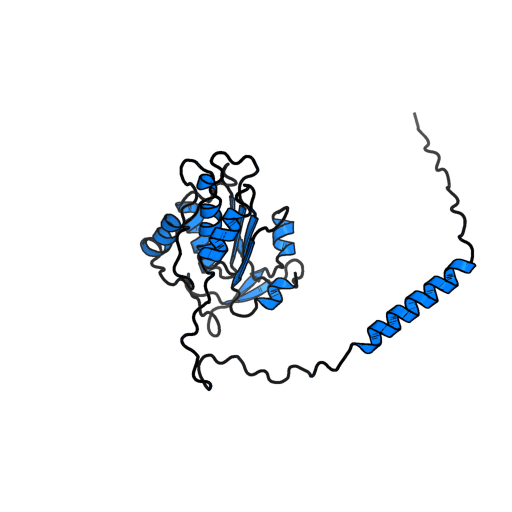0 92.06 115 ARG A CA 1
ATOM 881 C C . ARG A 1 115 ? 13.923 -2.693 -6.460 1.00 92.06 115 ARG A C 1
ATOM 883 O O . ARG A 1 115 ? 14.639 -2.662 -5.470 1.00 92.06 115 ARG A O 1
ATOM 890 N N . LYS A 1 116 ? 13.587 -1.598 -7.144 1.00 94.50 116 LYS A N 1
ATOM 891 C CA . LYS A 1 116 ? 13.991 -0.245 -6.735 1.00 94.50 116 LYS A CA 1
ATOM 892 C C . LYS A 1 116 ? 13.484 0.087 -5.327 1.00 94.50 116 LYS A C 1
ATOM 894 O O . LYS A 1 116 ? 14.196 0.727 -4.556 1.00 94.50 116 LYS A O 1
ATOM 899 N N . TRP A 1 117 ? 12.271 -0.355 -4.993 1.00 94.88 117 TRP A N 1
ATOM 900 C CA . TRP A 1 117 ? 11.696 -0.203 -3.658 1.00 94.88 117 TRP A CA 1
ATOM 901 C C . TRP A 1 117 ? 12.476 -0.976 -2.586 1.00 94.88 117 TRP A C 1
ATOM 903 O O . TRP A 1 117 ? 12.865 -0.398 -1.576 1.00 94.88 117 TRP A O 1
ATOM 913 N N . ILE A 1 118 ? 12.757 -2.256 -2.822 1.00 92.12 118 ILE A N 1
ATOM 914 C CA . ILE A 1 118 ? 13.520 -3.109 -1.894 1.00 92.12 118 ILE A CA 1
ATOM 915 C C . ILE A 1 118 ? 14.951 -2.617 -1.740 1.00 92.12 118 ILE A C 1
ATOM 917 O O . ILE A 1 118 ? 15.431 -2.468 -0.624 1.00 92.12 118 ILE A O 1
ATOM 921 N N . ASP A 1 119 ? 15.611 -2.284 -2.849 1.00 93.62 119 ASP A N 1
ATOM 922 C CA . ASP A 1 119 ? 16.969 -1.750 -2.846 1.00 93.62 119 ASP A CA 1
ATOM 923 C C . ASP A 1 119 ? 17.072 -0.489 -1.981 1.00 93.62 119 ASP A C 1
ATOM 925 O O . ASP A 1 119 ? 18.089 -0.286 -1.323 1.00 93.62 119 ASP A O 1
ATOM 929 N N . TYR A 1 120 ? 16.029 0.348 -1.954 1.00 95.00 120 TYR A N 1
ATOM 930 C CA . TYR A 1 120 ? 15.978 1.505 -1.065 1.00 95.00 120 TYR A CA 1
ATOM 931 C C . TYR A 1 120 ? 15.957 1.090 0.413 1.00 95.00 120 TYR A C 1
ATOM 933 O O . TYR A 1 120 ? 16.735 1.615 1.206 1.00 95.00 120 TYR A O 1
ATOM 941 N N . TYR A 1 121 ? 15.114 0.129 0.796 1.00 92.75 121 TYR A N 1
ATOM 942 C CA . TYR A 1 121 ? 15.087 -0.380 2.171 1.00 92.75 121 TYR A CA 1
ATOM 943 C C . TYR A 1 121 ? 16.416 -1.034 2.565 1.00 92.75 121 TYR A C 1
ATOM 945 O O . TYR A 1 121 ? 16.974 -0.712 3.616 1.00 92.75 121 TYR A O 1
ATOM 953 N N . ASP A 1 122 ? 16.967 -1.875 1.695 1.00 91.19 122 ASP A N 1
ATOM 954 C CA . ASP A 1 122 ? 18.190 -2.625 1.963 1.00 91.19 122 ASP A CA 1
ATOM 955 C C . ASP A 1 122 ? 19.414 -1.709 2.060 1.00 91.19 122 ASP A C 1
ATOM 957 O O . ASP A 1 122 ? 20.219 -1.839 2.984 1.00 91.19 122 ASP A O 1
ATOM 961 N N . LYS A 1 123 ? 19.578 -0.790 1.099 1.00 93.06 123 LYS A N 1
ATOM 962 C CA . LYS A 1 123 ? 20.809 0.002 0.937 1.00 93.06 123 LYS A CA 1
ATOM 963 C C . LYS A 1 123 ? 20.762 1.329 1.681 1.00 93.06 123 LYS A C 1
ATOM 965 O O . LYS A 1 123 ? 21.780 1.741 2.227 1.00 93.06 123 LYS A O 1
ATOM 970 N N . GLU A 1 124 ? 19.606 1.990 1.709 1.00 92.94 124 GLU A N 1
ATOM 971 C CA . GLU A 1 124 ? 19.479 3.333 2.293 1.00 92.94 124 GLU A CA 1
ATOM 972 C C . GLU A 1 124 ? 18.978 3.298 3.738 1.00 92.94 124 GLU A C 1
ATOM 974 O O . GLU A 1 124 ? 19.311 4.188 4.522 1.00 92.94 124 GLU A O 1
ATOM 979 N N . LEU A 1 125 ? 18.168 2.297 4.101 1.00 89.44 125 LEU A N 1
ATOM 980 C CA . LEU A 1 125 ? 17.649 2.149 5.465 1.00 89.44 125 LEU A CA 1
ATOM 981 C C . LEU A 1 125 ? 18.327 1.020 6.251 1.00 89.44 125 LEU A C 1
ATOM 983 O O . LEU A 1 125 ? 18.198 0.990 7.472 1.00 89.44 125 LEU A O 1
ATOM 987 N N . GLY A 1 126 ? 19.066 0.123 5.588 1.00 91.06 126 GLY A N 1
ATOM 988 C CA . GLY A 1 126 ? 19.725 -1.013 6.238 1.00 91.06 126 GLY A CA 1
ATOM 989 C C . GLY A 1 126 ? 18.749 -2.079 6.747 1.00 91.06 126 GLY A C 1
ATOM 990 O O . GLY A 1 126 ? 19.059 -2.781 7.706 1.00 91.06 126 GLY A O 1
ATOM 991 N N . ILE A 1 127 ? 17.563 -2.188 6.142 1.00 86.06 127 ILE A N 1
ATOM 992 C CA . ILE A 1 127 ? 16.475 -3.064 6.592 1.00 86.06 127 ILE A CA 1
ATOM 993 C C . ILE A 1 127 ? 16.346 -4.233 5.617 1.00 86.06 127 ILE A C 1
ATOM 995 O O . ILE A 1 127 ? 15.906 -4.030 4.495 1.00 86.06 127 ILE A O 1
ATOM 999 N N . GLN A 1 128 ? 16.685 -5.448 6.059 1.00 81.38 128 GLN A N 1
ATOM 1000 C CA . GLN A 1 128 ? 16.739 -6.646 5.197 1.00 81.38 128 GLN A CA 1
ATOM 1001 C C . GLN A 1 128 ? 15.752 -7.758 5.597 1.00 81.38 128 GLN A C 1
ATOM 1003 O O . GLN A 1 128 ? 15.722 -8.824 4.983 1.00 81.38 128 GLN A O 1
ATOM 1008 N N . HIS A 1 129 ? 14.968 -7.549 6.656 1.00 74.56 129 HIS A N 1
ATOM 1009 C CA . HIS A 1 129 ? 14.030 -8.551 7.161 1.00 74.56 129 HIS A CA 1
ATOM 1010 C C . HIS A 1 129 ? 12.716 -8.476 6.384 1.00 74.56 129 HIS A C 1
ATOM 1012 O O . HIS A 1 129 ? 11.968 -7.513 6.532 1.00 74.56 129 HIS A O 1
ATOM 1018 N N . TYR A 1 130 ? 12.457 -9.470 5.539 1.00 73.56 130 TYR A N 1
ATOM 1019 C CA . TYR A 1 130 ? 11.192 -9.612 4.826 1.00 73.56 130 TYR A CA 1
ATOM 1020 C C . TYR A 1 130 ? 10.617 -10.998 5.112 1.00 73.56 130 TYR A C 1
ATOM 1022 O O . TYR A 1 130 ? 11.268 -11.999 4.801 1.00 73.56 130 TYR A O 1
ATOM 1030 N N . SER A 1 131 ? 9.388 -11.060 5.631 1.00 65.44 131 SER A N 1
ATOM 1031 C CA . SER A 1 131 ? 8.668 -12.317 5.883 1.00 65.44 131 SER A CA 1
ATOM 1032 C C . SER A 1 131 ? 8.548 -13.170 4.620 1.00 65.44 131 SER A C 1
ATOM 1034 O O . SER A 1 131 ? 8.672 -14.395 4.659 1.00 65.44 131 SER A O 1
ATOM 1036 N N . CYS A 1 132 ? 8.389 -12.507 3.473 1.00 66.75 132 CYS A N 1
ATOM 1037 C CA . CYS A 1 132 ? 8.478 -13.110 2.157 1.00 66.75 132 CYS A CA 1
ATOM 1038 C C . CYS A 1 132 ? 9.653 -12.516 1.392 1.00 66.75 132 CYS A C 1
ATOM 1040 O O . CYS A 1 132 ? 9.701 -11.312 1.154 1.00 66.75 132 CYS A O 1
ATOM 1042 N N . THR A 1 133 ? 10.588 -13.364 0.943 1.00 64.44 133 THR A N 1
ATOM 1043 C CA . THR A 1 133 ? 11.614 -12.926 -0.012 1.00 64.44 133 THR A CA 1
ATOM 1044 C C . THR A 1 133 ? 10.901 -12.309 -1.199 1.00 64.44 133 THR A C 1
ATOM 1046 O O . THR A 1 133 ? 10.108 -12.995 -1.853 1.00 64.44 133 THR A O 1
ATOM 1049 N N . ALA A 1 134 ? 11.167 -11.038 -1.465 1.00 57.91 134 ALA A N 1
ATOM 1050 C CA . ALA A 1 134 ? 10.477 -10.322 -2.510 1.00 57.91 134 ALA A CA 1
ATOM 1051 C C . ALA A 1 134 ? 10.650 -11.018 -3.861 1.00 57.91 134 ALA A C 1
ATOM 1053 O O . ALA A 1 134 ? 11.723 -11.026 -4.474 1.00 57.91 134 ALA A O 1
ATOM 1054 N N . LYS A 1 135 ? 9.571 -11.632 -4.337 1.00 63.62 135 LYS A N 1
ATOM 1055 C CA . LYS A 1 135 ? 9.539 -12.202 -5.675 1.00 63.62 135 LYS A CA 1
ATOM 1056 C C . LYS A 1 135 ? 9.191 -11.058 -6.608 1.00 63.62 135 LYS A C 1
ATOM 1058 O O . LYS A 1 135 ? 8.039 -10.652 -6.682 1.00 63.62 135 LYS A O 1
ATOM 1063 N N . VAL A 1 136 ? 10.201 -10.539 -7.306 1.00 65.69 136 VAL A N 1
ATOM 1064 C CA . VAL A 1 136 ? 9.969 -9.624 -8.429 1.00 65.69 136 VAL A CA 1
ATOM 1065 C C . VAL A 1 136 ? 8.971 -10.298 -9.377 1.00 65.69 136 VAL A C 1
ATOM 1067 O O . VAL A 1 136 ? 9.181 -11.474 -9.715 1.00 65.69 136 VAL A O 1
ATOM 1070 N N . PRO A 1 137 ? 7.901 -9.600 -9.787 1.00 70.69 137 PRO A N 1
ATOM 1071 C CA . PRO A 1 137 ? 6.913 -10.149 -10.697 1.00 70.69 137 PRO A CA 1
ATOM 1072 C C . PRO A 1 137 ? 7.543 -10.783 -11.934 1.00 70.69 137 PRO A C 1
ATOM 1074 O O . PRO A 1 137 ? 8.386 -10.180 -12.601 1.00 70.69 137 PRO A O 1
ATOM 1077 N N . LYS A 1 138 ? 7.133 -12.012 -12.256 1.00 78.62 138 LYS A N 1
ATOM 1078 C CA . LYS A 1 138 ? 7.605 -12.707 -13.464 1.00 78.62 138 LYS A CA 1
ATOM 1079 C C . LYS A 1 138 ? 6.779 -12.347 -14.692 1.00 78.62 138 LYS A C 1
ATOM 1081 O O . LYS A 1 138 ? 7.278 -12.442 -15.812 1.00 78.62 138 LYS A O 1
ATOM 1086 N N . VAL A 1 139 ? 5.532 -11.946 -14.472 1.00 84.56 139 VAL A N 1
ATOM 1087 C CA . VAL A 1 139 ? 4.553 -11.645 -15.509 1.00 84.56 139 VAL A CA 1
ATOM 1088 C C . VAL A 1 139 ? 4.003 -10.237 -15.281 1.00 84.56 139 VAL A C 1
ATOM 1090 O O . VAL A 1 139 ? 3.761 -9.843 -14.142 1.00 84.56 139 VAL A O 1
ATOM 1093 N N . LYS A 1 140 ? 3.824 -9.472 -16.366 1.00 88.88 140 LYS A N 1
ATOM 1094 C CA . LYS A 1 140 ? 3.267 -8.108 -16.335 1.00 88.88 140 LYS A CA 1
ATOM 1095 C C . LYS A 1 140 ? 2.058 -7.977 -17.258 1.00 88.88 140 LYS A C 1
ATOM 1097 O O . LYS A 1 140 ? 2.042 -8.560 -18.342 1.00 88.88 140 LYS A O 1
ATOM 1102 N N . ALA A 1 141 ? 1.076 -7.161 -16.874 1.00 88.31 141 ALA A N 1
ATOM 1103 C CA . ALA A 1 141 ? -0.127 -6.883 -17.661 1.00 88.31 141 ALA A CA 1
ATOM 1104 C C . ALA A 1 141 ? 0.218 -6.365 -19.060 1.00 88.31 141 ALA A C 1
ATOM 1106 O O . ALA A 1 141 ? -0.403 -6.773 -20.038 1.00 88.31 141 ALA A O 1
ATOM 1107 N N . SER A 1 142 ? 1.260 -5.537 -19.176 1.00 86.50 142 SER A N 1
ATOM 1108 C CA . SER A 1 142 ? 1.757 -4.997 -20.448 1.00 86.50 142 SER A CA 1
ATOM 1109 C C . SER A 1 142 ? 2.186 -6.069 -21.459 1.00 86.50 142 SER A C 1
ATOM 1111 O O . SER A 1 142 ? 2.130 -5.828 -22.664 1.00 86.50 142 SER A O 1
ATOM 1113 N N . GLN A 1 143 ? 2.551 -7.273 -21.001 1.00 88.06 143 GLN A N 1
ATOM 1114 C CA . GLN A 1 143 ? 2.866 -8.413 -21.872 1.00 88.06 143 GLN A CA 1
ATOM 1115 C C . GLN A 1 143 ? 1.606 -9.050 -22.481 1.00 88.06 143 GLN A C 1
ATOM 1117 O O . GLN A 1 143 ? 1.694 -9.710 -23.513 1.00 88.06 143 GLN A O 1
ATOM 1122 N N . MET A 1 144 ? 0.441 -8.857 -21.857 1.00 87.19 144 MET A N 1
ATOM 1123 C CA . MET A 1 144 ? -0.848 -9.412 -22.291 1.00 87.19 144 MET A CA 1
ATOM 1124 C C . MET A 1 144 ? -1.724 -8.368 -22.987 1.00 87.19 144 MET A C 1
ATOM 1126 O O . MET A 1 144 ? -2.419 -8.674 -23.953 1.00 87.19 144 MET A O 1
ATOM 1130 N N . GLN A 1 145 ? -1.682 -7.126 -22.503 1.00 82.50 145 GLN A N 1
ATOM 1131 C CA . GLN A 1 145 ? -2.403 -5.975 -23.030 1.00 82.50 145 GLN A CA 1
ATOM 1132 C C . GLN A 1 145 ? -1.427 -4.798 -23.184 1.00 82.50 145 GLN A C 1
ATOM 1134 O O . GLN A 1 145 ? -1.245 -4.024 -22.249 1.00 82.50 145 GLN A O 1
ATOM 1139 N N . PRO A 1 146 ? -0.810 -4.614 -24.365 1.00 71.75 146 PRO A N 1
ATOM 1140 C CA . PRO A 1 146 ? 0.214 -3.581 -24.572 1.00 71.75 146 PRO A CA 1
ATOM 1141 C C . PRO A 1 146 ? -0.312 -2.140 -24.520 1.00 71.75 146 PRO A C 1
ATOM 1143 O O . PRO A 1 146 ? 0.466 -1.195 -24.439 1.00 71.75 146 PRO A O 1
ATOM 1146 N N . LYS A 1 147 ? -1.632 -1.959 -24.649 1.00 77.06 147 LYS A N 1
ATOM 1147 C CA . LYS A 1 147 ? -2.311 -0.655 -24.640 1.00 77.06 147 LYS A CA 1
ATOM 1148 C C . LYS A 1 147 ? -3.596 -0.747 -23.820 1.00 77.06 147 LYS A C 1
ATOM 1150 O O . LYS A 1 147 ? -4.688 -0.716 -24.395 1.00 77.06 147 LYS A O 1
ATOM 1155 N N . PRO A 1 148 ? -3.492 -0.940 -22.503 1.00 78.12 148 PRO A N 1
ATOM 1156 C CA . PRO A 1 148 ? -4.678 -1.030 -21.680 1.00 78.12 148 PRO A CA 1
ATOM 1157 C C . PRO A 1 148 ? -5.362 0.338 -21.659 1.00 78.12 148 PRO A C 1
ATOM 1159 O O . PRO A 1 148 ? -4.722 1.385 -21.580 1.00 78.12 148 PRO A O 1
ATOM 1162 N N . THR A 1 149 ? -6.684 0.319 -21.784 1.00 83.94 149 THR A N 1
ATOM 1163 C CA . THR A 1 149 ? -7.523 1.516 -21.711 1.00 83.94 149 THR A CA 1
ATOM 1164 C C . THR A 1 149 ? -8.356 1.418 -20.444 1.00 83.94 149 THR A C 1
ATOM 1166 O O . THR A 1 149 ? -9.047 0.425 -20.227 1.00 83.94 149 THR A O 1
ATOM 1169 N N . GLY A 1 150 ? -8.249 2.410 -19.564 1.00 88.56 150 GLY A N 1
ATOM 1170 C CA . GLY A 1 150 ? -8.988 2.431 -18.306 1.00 88.56 150 GLY A CA 1
ATOM 1171 C C . GLY A 1 150 ? -8.312 3.288 -17.239 1.00 88.56 150 GLY A C 1
ATOM 1172 O O . GLY A 1 150 ? -7.319 3.956 -17.529 1.00 88.56 150 GLY A O 1
ATOM 1173 N N . PRO A 1 151 ? -8.879 3.317 -16.024 1.00 92.62 151 PRO A N 1
ATOM 1174 C CA . PRO A 1 151 ? -8.338 4.126 -14.944 1.00 92.62 151 PRO A CA 1
ATOM 1175 C C . PRO A 1 151 ? -6.987 3.577 -14.450 1.00 92.62 151 PRO A C 1
ATOM 1177 O O . PRO A 1 151 ? -6.711 2.388 -14.616 1.00 92.62 151 PRO A O 1
ATOM 1180 N N . PRO A 1 152 ? -6.149 4.419 -13.824 1.00 93.00 152 PRO A N 1
ATOM 1181 C CA . PRO A 1 152 ? -4.896 3.983 -13.217 1.00 93.00 152 PRO A CA 1
ATOM 1182 C C . PRO A 1 152 ? -5.140 3.025 -12.041 1.00 93.00 152 PRO A C 1
ATOM 1184 O O . PRO A 1 152 ? -6.166 3.103 -11.362 1.00 93.00 152 PRO A O 1
ATOM 1187 N N . ASN A 1 153 ? -4.180 2.137 -11.772 1.00 95.38 153 ASN A N 1
ATOM 1188 C CA . ASN A 1 153 ? -4.250 1.232 -10.621 1.00 95.38 153 ASN A CA 1
ATOM 1189 C C . ASN A 1 153 ? -4.071 1.995 -9.298 1.00 95.38 153 ASN A C 1
ATOM 1191 O O . ASN A 1 153 ? -3.476 3.068 -9.251 1.00 95.38 153 ASN A O 1
ATOM 1195 N N . THR A 1 154 ? -4.560 1.445 -8.197 1.00 96.69 154 THR A N 1
ATOM 1196 C CA . THR A 1 154 ? -4.394 2.016 -6.860 1.00 96.69 154 THR A CA 1
ATOM 1197 C C . THR A 1 154 ? -3.916 0.938 -5.905 1.00 96.69 154 THR A C 1
ATOM 1199 O O . THR A 1 154 ? -4.567 -0.091 -5.781 1.00 96.69 154 THR A O 1
ATOM 1202 N N . ALA A 1 155 ? -2.825 1.194 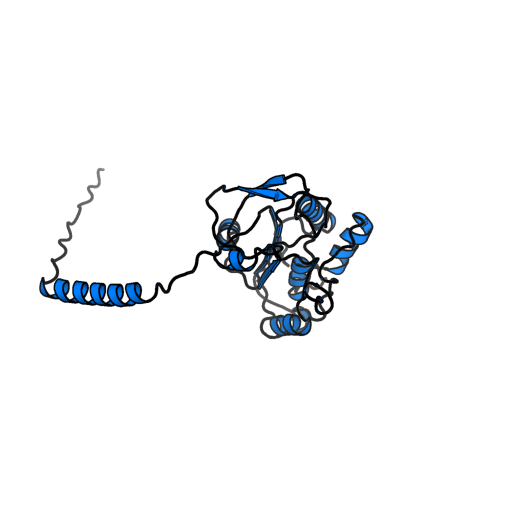-5.192 1.00 97.19 155 ALA A N 1
ATOM 1203 C CA . ALA A 1 155 ? -2.411 0.401 -4.045 1.00 97.19 155 ALA A CA 1
ATOM 1204 C C . ALA A 1 155 ? -2.635 1.181 -2.749 1.00 97.19 155 ALA A C 1
ATOM 1206 O O . ALA A 1 155 ? -2.327 2.374 -2.658 1.00 97.19 155 ALA A O 1
ATOM 1207 N N . VAL A 1 156 ? -3.157 0.492 -1.741 1.00 98.06 156 VAL A N 1
ATOM 1208 C CA . VAL A 1 156 ? -3.376 0.993 -0.387 1.00 98.06 156 VAL A CA 1
ATOM 1209 C C . VAL A 1 156 ? -2.602 0.100 0.571 1.00 98.06 156 VAL A C 1
ATOM 1211 O O . VAL A 1 156 ? -2.971 -1.048 0.770 1.00 98.06 156 VAL A O 1
ATOM 1214 N N . CYS A 1 157 ? -1.537 0.630 1.158 1.00 97.69 157 CYS A N 1
ATOM 1215 C CA . CYS A 1 157 ? -0.753 -0.033 2.196 1.00 97.69 157 CYS A CA 1
ATOM 1216 C C . CYS A 1 157 ? -1.236 0.479 3.554 1.00 97.69 157 CYS A C 1
ATOM 1218 O O . CYS A 1 157 ? -1.163 1.680 3.836 1.00 97.69 157 CYS A O 1
ATOM 1220 N N . VAL A 1 158 ? -1.804 -0.420 4.354 1.00 97.94 158 VAL A N 1
ATOM 1221 C CA . VAL A 1 158 ? -2.330 -0.132 5.688 1.00 97.94 158 VAL A CA 1
ATOM 1222 C C . VAL A 1 158 ? -1.364 -0.701 6.716 1.00 97.94 158 VAL A C 1
ATOM 1224 O O . VAL A 1 158 ? -1.182 -1.912 6.796 1.00 97.94 158 VAL A O 1
ATOM 1227 N N . GLU A 1 159 ? -0.745 0.181 7.492 1.00 96.75 159 GLU A N 1
ATOM 1228 C CA . GLU A 1 159 ? 0.298 -0.173 8.453 1.00 96.75 159 GLU A CA 1
ATOM 1229 C C . GLU A 1 159 ? 0.058 0.559 9.780 1.00 96.75 159 GLU A C 1
ATOM 1231 O O . GLU A 1 159 ? 0.010 1.792 9.790 1.00 96.75 159 GLU A O 1
ATOM 1236 N N . PRO A 1 160 ? -0.100 -0.151 10.904 1.00 95.56 160 PRO A N 1
ATOM 1237 C CA . PRO A 1 160 ? -0.302 0.492 12.198 1.00 95.56 160 PRO A CA 1
ATOM 1238 C C . PRO A 1 160 ? 0.977 1.111 12.786 1.00 95.56 160 PRO A C 1
ATOM 1240 O O . PRO A 1 160 ? 0.896 2.197 13.364 1.00 95.56 160 PRO A O 1
ATOM 1243 N N . MET A 1 161 ? 2.142 0.467 12.643 1.00 93.50 161 MET A N 1
ATOM 1244 C CA . MET A 1 161 ? 3.379 0.838 13.340 1.00 93.50 161 MET A CA 1
ATOM 1245 C C . MET A 1 161 ? 3.963 2.148 12.796 1.00 93.50 161 MET A C 1
ATOM 1247 O O . MET A 1 161 ? 4.277 2.255 11.605 1.00 93.50 161 MET A O 1
ATOM 1251 N N . HIS A 1 162 ? 4.142 3.161 13.650 1.00 93.81 162 HIS A N 1
ATOM 1252 C CA . HIS A 1 162 ? 4.569 4.486 13.200 1.00 93.81 162 HIS A CA 1
ATOM 1253 C C . HIS A 1 162 ? 5.923 4.479 12.502 1.00 93.81 162 HIS A C 1
ATOM 1255 O O . HIS A 1 162 ? 6.046 5.092 11.438 1.00 93.81 162 HIS A O 1
ATOM 1261 N N . ASN A 1 163 ? 6.918 3.758 13.025 1.00 92.62 163 ASN A N 1
ATOM 1262 C CA . ASN A 1 163 ? 8.241 3.723 12.395 1.00 92.62 163 ASN A CA 1
ATOM 1263 C C . ASN A 1 163 ? 8.204 3.106 10.986 1.00 92.62 163 ASN A C 1
ATOM 1265 O O . ASN A 1 163 ? 8.822 3.646 10.062 1.00 92.62 163 ASN A O 1
ATOM 1269 N N . ASN A 1 164 ? 7.390 2.065 10.774 1.00 93.94 164 ASN A N 1
ATOM 1270 C CA . ASN A 1 164 ? 7.134 1.526 9.436 1.00 93.94 164 ASN A CA 1
ATOM 1271 C C . ASN A 1 164 ? 6.471 2.572 8.533 1.00 93.94 164 ASN A C 1
ATOM 1273 O O . ASN A 1 164 ? 6.944 2.815 7.424 1.00 93.94 164 ASN A O 1
ATOM 1277 N N . VAL A 1 165 ? 5.438 3.271 9.015 1.00 96.06 165 VAL A N 1
ATOM 1278 C CA . VAL A 1 165 ? 4.767 4.342 8.257 1.00 96.06 165 VAL A CA 1
ATOM 1279 C C . VAL A 1 165 ? 5.721 5.475 7.878 1.00 96.06 165 VAL A C 1
ATOM 1281 O O . VAL A 1 165 ? 5.640 5.996 6.759 1.00 96.06 165 VAL A O 1
ATOM 1284 N N . LEU A 1 166 ? 6.632 5.875 8.768 1.00 95.56 166 LEU A N 1
ATOM 1285 C CA . LEU A 1 166 ? 7.648 6.882 8.464 1.00 95.56 166 LEU A CA 1
ATOM 1286 C C . LEU A 1 166 ? 8.582 6.409 7.346 1.00 95.56 166 LEU A C 1
ATOM 1288 O O . LEU A 1 166 ? 8.814 7.158 6.392 1.00 95.56 166 LEU A O 1
ATOM 1292 N N . ALA A 1 167 ? 9.066 5.167 7.419 1.00 95.44 167 ALA A N 1
ATOM 1293 C CA . ALA A 1 167 ? 9.908 4.580 6.382 1.00 95.44 167 ALA A CA 1
ATOM 1294 C C . ALA A 1 167 ? 9.173 4.457 5.038 1.00 95.44 167 ALA A C 1
ATOM 1296 O O . ALA A 1 167 ? 9.703 4.901 4.019 1.00 95.44 167 ALA A O 1
ATOM 1297 N N . LEU A 1 168 ? 7.924 3.978 5.045 1.00 96.31 168 LEU A N 1
ATOM 1298 C CA . LEU A 1 168 ? 7.056 3.879 3.867 1.00 96.31 168 LEU A CA 1
ATOM 1299 C C . LEU A 1 168 ? 6.879 5.245 3.192 1.00 96.31 168 LEU A C 1
ATOM 1301 O O . LEU A 1 168 ? 7.041 5.383 1.979 1.00 96.31 168 LEU A O 1
ATOM 1305 N N . ARG A 1 169 ? 6.570 6.291 3.971 1.00 96.44 169 ARG A N 1
ATOM 1306 C CA . ARG A 1 169 ? 6.402 7.661 3.454 1.00 96.44 169 ARG A CA 1
ATOM 1307 C C . ARG A 1 169 ? 7.707 8.215 2.890 1.00 96.44 169 ARG A C 1
ATOM 1309 O O . ARG A 1 169 ? 7.684 8.856 1.837 1.00 96.44 169 ARG A O 1
ATOM 1316 N N . LYS A 1 170 ? 8.835 7.953 3.555 1.00 95.81 170 LYS A N 1
ATOM 1317 C CA . LYS A 1 170 ? 10.164 8.366 3.092 1.00 95.81 170 LYS A CA 1
ATOM 1318 C C . LYS A 1 170 ? 10.523 7.678 1.771 1.00 95.81 170 LYS A C 1
ATOM 1320 O O . LYS A 1 170 ? 10.863 8.377 0.819 1.00 95.81 170 LYS A O 1
ATOM 1325 N N . ALA A 1 171 ? 10.356 6.358 1.679 1.00 95.94 171 ALA A N 1
ATOM 1326 C CA . ALA A 1 171 ? 10.572 5.578 0.459 1.00 95.94 171 ALA A CA 1
ATOM 1327 C C . ALA A 1 171 ? 9.681 6.075 -0.687 1.00 95.94 171 ALA A C 1
ATOM 1329 O O . ALA A 1 171 ? 10.175 6.430 -1.758 1.00 95.94 171 ALA A O 1
ATOM 1330 N N . ARG A 1 172 ? 8.375 6.227 -0.428 1.00 95.44 172 ARG A N 1
ATOM 1331 C CA . ARG A 1 172 ? 7.407 6.787 -1.382 1.00 95.44 172 ARG A CA 1
ATOM 1332 C C . ARG A 1 172 ? 7.844 8.159 -1.903 1.00 95.44 172 ARG A C 1
ATOM 1334 O O . ARG A 1 172 ? 7.753 8.408 -3.104 1.00 95.44 172 ARG A O 1
ATOM 1341 N N . SER A 1 173 ? 8.319 9.043 -1.027 1.00 94.56 173 SER A N 1
ATOM 1342 C CA . SER A 1 173 ? 8.787 10.377 -1.412 1.00 94.56 173 SER A CA 1
ATOM 1343 C C . SER A 1 173 ? 10.067 10.326 -2.248 1.00 94.56 173 SER A C 1
ATOM 1345 O O . SER A 1 173 ? 10.125 10.953 -3.302 1.00 94.56 173 SER A O 1
ATOM 1347 N N . VAL A 1 174 ? 11.090 9.594 -1.795 1.00 94.81 174 VAL A N 1
ATOM 1348 C CA . VAL A 1 174 ? 12.406 9.529 -2.456 1.00 94.81 174 VAL A CA 1
ATOM 1349 C C . VAL A 1 174 ? 12.307 8.882 -3.837 1.00 94.81 174 VAL A C 1
ATOM 1351 O O . VAL A 1 174 ? 12.953 9.329 -4.782 1.00 94.81 174 VAL A O 1
ATOM 1354 N N . LEU A 1 175 ? 11.473 7.852 -3.975 1.00 94.12 175 LEU A N 1
ATOM 1355 C CA . LEU A 1 175 ? 11.353 7.086 -5.213 1.00 94.12 175 LEU A CA 1
ATOM 1356 C C . LEU A 1 175 ? 10.423 7.728 -6.250 1.00 94.12 175 LEU A C 1
ATOM 1358 O O . LEU A 1 175 ? 10.388 7.252 -7.386 1.00 94.12 175 LEU A O 1
ATOM 1362 N N . GLY A 1 176 ? 9.733 8.815 -5.884 1.00 92.62 176 GLY A N 1
ATOM 1363 C CA . GLY A 1 176 ? 8.840 9.562 -6.771 1.00 92.62 176 GLY A CA 1
ATOM 1364 C C . GLY A 1 176 ? 7.394 9.057 -6.799 1.00 92.62 176 GLY A C 1
ATOM 1365 O O . GLY A 1 176 ? 6.623 9.479 -7.652 1.00 92.62 176 GLY A O 1
ATOM 1366 N N . TYR A 1 177 ? 6.994 8.206 -5.851 1.00 91.88 177 TYR A N 1
ATOM 1367 C CA . TYR A 1 177 ? 5.629 7.668 -5.722 1.00 91.88 177 TYR A CA 1
ATOM 1368 C C . TYR A 1 177 ? 4.699 8.569 -4.872 1.00 91.88 177 TYR A C 1
ATOM 1370 O O . TYR A 1 177 ? 3.556 8.219 -4.570 1.00 91.88 177 TYR A O 1
ATOM 1378 N N . GLY A 1 178 ? 5.193 9.732 -4.429 1.00 77.50 178 GLY A N 1
ATOM 1379 C CA . GLY A 1 178 ? 4.533 10.657 -3.496 1.00 77.50 178 GLY A CA 1
ATOM 1380 C C . GLY A 1 178 ? 3.554 11.666 -4.102 1.00 77.50 178 GLY A C 1
ATOM 1381 O O . GLY A 1 178 ? 2.591 12.045 -3.438 1.00 77.50 178 GLY A O 1
ATOM 1382 N N . ASN A 1 179 ? 3.763 12.095 -5.347 1.00 63.69 179 ASN A N 1
ATOM 1383 C CA . ASN A 1 179 ? 3.183 13.341 -5.873 1.00 63.69 179 ASN A CA 1
ATOM 1384 C C . ASN A 1 179 ? 1.777 13.184 -6.492 1.00 63.69 179 ASN A C 1
ATOM 1386 O O . ASN A 1 179 ? 1.489 13.753 -7.542 1.00 63.69 179 ASN A O 1
ATOM 1390 N N . GLY A 1 180 ? 0.890 12.444 -5.822 1.00 66.00 180 GLY A N 1
ATOM 1391 C CA . GLY A 1 180 ? -0.498 12.233 -6.248 1.00 66.00 180 GLY A CA 1
ATOM 1392 C C . GLY A 1 180 ? -0.689 11.096 -7.255 1.00 66.00 180 GLY A C 1
ATOM 1393 O O . GLY A 1 180 ? 0.216 10.301 -7.502 1.00 66.00 180 GLY A O 1
ATOM 1394 N N . THR A 1 181 ? -1.902 10.999 -7.804 1.00 70.94 181 THR A N 1
ATOM 1395 C CA . THR A 1 181 ? -2.247 10.023 -8.844 1.00 70.94 181 THR A CA 1
ATOM 1396 C C . THR A 1 181 ? -1.428 10.312 -10.097 1.00 70.94 181 THR A C 1
ATOM 1398 O O . THR A 1 181 ? -1.628 11.332 -10.755 1.00 70.94 181 THR A O 1
ATOM 1401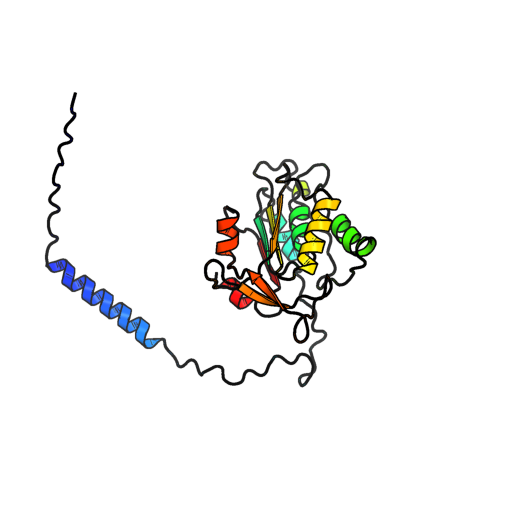 N N . THR A 1 182 ? -0.502 9.417 -10.431 1.00 80.31 182 THR A N 1
ATOM 1402 C CA . THR A 1 182 ? 0.130 9.412 -11.753 1.00 80.31 182 THR A CA 1
ATOM 1403 C C . THR A 1 182 ? -0.862 8.863 -12.776 1.00 80.31 182 THR A C 1
ATOM 1405 O O . THR A 1 182 ? -1.809 8.159 -12.416 1.00 80.31 182 THR A O 1
ATOM 1408 N N . GLU A 1 183 ? -0.629 9.110 -14.065 1.00 85.44 183 GLU A N 1
ATOM 1409 C CA . GLU A 1 183 ? -1.418 8.465 -15.128 1.00 85.44 183 GLU A CA 1
ATOM 1410 C C . GLU A 1 183 ? -1.323 6.923 -15.095 1.00 85.44 183 GLU A C 1
ATOM 1412 O O . GLU A 1 183 ? -2.177 6.240 -15.652 1.00 85.44 183 GLU A O 1
ATOM 1417 N N . PHE A 1 184 ? -0.325 6.375 -14.390 1.00 86.56 184 PHE A N 1
ATOM 1418 C CA . PHE A 1 184 ? -0.043 4.942 -14.291 1.00 86.56 184 PHE A CA 1
ATOM 1419 C C . PHE A 1 184 ? -0.424 4.323 -12.944 1.00 86.56 184 PHE A C 1
ATOM 1421 O O . PHE A 1 184 ? -0.296 3.112 -12.764 1.00 86.56 184 PHE A O 1
ATOM 1428 N N . GLY A 1 185 ? -0.869 5.117 -11.971 1.00 93.00 185 GLY A N 1
ATOM 1429 C CA . GLY A 1 185 ? -1.226 4.584 -10.665 1.00 93.00 185 GLY A CA 1
ATOM 1430 C C . GLY A 1 185 ? -1.169 5.567 -9.505 1.00 93.00 185 GLY A C 1
ATOM 1431 O O . GLY A 1 185 ? -0.620 6.666 -9.613 1.00 93.00 185 GLY A O 1
ATOM 1432 N N . ASN A 1 186 ? -1.671 5.122 -8.357 1.00 95.38 186 ASN A N 1
ATOM 1433 C CA . ASN A 1 186 ? -1.533 5.799 -7.074 1.00 95.38 186 ASN A CA 1
ATOM 1434 C C . ASN A 1 186 ? -1.112 4.814 -5.976 1.00 95.38 186 ASN A C 1
ATOM 1436 O O . ASN A 1 186 ? -1.630 3.702 -5.913 1.00 95.38 186 ASN A O 1
ATOM 1440 N N . PHE A 1 187 ? -0.231 5.253 -5.077 1.00 96.31 187 PHE A N 1
ATOM 1441 C CA . PHE A 1 187 ? 0.157 4.500 -3.887 1.00 96.31 187 PHE A CA 1
ATOM 1442 C C . PHE A 1 187 ? -0.178 5.299 -2.628 1.00 96.31 187 PHE A C 1
ATOM 1444 O O . PHE A 1 187 ? 0.377 6.372 -2.383 1.00 96.31 187 PHE A O 1
ATOM 1451 N N . THR A 1 188 ? -1.114 4.785 -1.835 1.00 96.44 188 THR A N 1
ATOM 1452 C CA . THR A 1 188 ? -1.627 5.425 -0.620 1.00 96.44 188 THR A CA 1
ATOM 1453 C C . THR A 1 188 ? -1.176 4.650 0.609 1.00 96.44 188 THR A C 1
ATOM 1455 O O . THR A 1 188 ? -1.254 3.428 0.633 1.00 96.44 188 THR A O 1
ATOM 1458 N N . ILE A 1 189 ? -0.731 5.371 1.639 1.00 97.75 189 ILE A N 1
ATOM 1459 C CA . ILE A 1 189 ? -0.329 4.797 2.928 1.00 97.75 189 ILE A CA 1
ATOM 1460 C C . ILE A 1 189 ? -1.337 5.251 3.980 1.00 97.75 189 ILE A C 1
ATOM 1462 O O . ILE A 1 189 ? -1.528 6.458 4.165 1.00 97.75 189 ILE A O 1
ATOM 1466 N N . VAL A 1 190 ? -1.952 4.300 4.675 1.00 97.94 190 VAL A N 1
ATOM 1467 C CA . VAL A 1 190 ? -2.907 4.536 5.761 1.00 97.94 190 VAL A CA 1
ATOM 1468 C C . VAL A 1 190 ? -2.286 4.051 7.064 1.00 97.94 190 VAL A C 1
ATOM 1470 O O . VAL A 1 190 ? -1.956 2.877 7.187 1.00 97.94 190 VAL A O 1
ATOM 1473 N N . GLN A 1 191 ? -2.145 4.949 8.043 1.00 97.88 191 GLN A N 1
ATOM 1474 C CA . GLN A 1 191 ? -1.719 4.558 9.387 1.00 97.88 191 GLN A CA 1
ATOM 1475 C C . GLN A 1 191 ? -2.935 4.144 10.213 1.00 97.88 191 GLN A C 1
ATOM 1477 O O . GLN A 1 191 ? -3.669 5.011 10.697 1.00 97.88 191 GLN A O 1
ATOM 1482 N N . ALA A 1 192 ? -3.169 2.840 10.332 1.00 97.62 192 ALA A N 1
ATOM 1483 C CA . ALA A 1 192 ? -4.261 2.284 11.123 1.00 97.62 192 ALA A CA 1
ATOM 1484 C C . ALA A 1 192 ? -4.010 0.810 11.463 1.00 97.62 192 ALA A C 1
ATOM 1486 O O . ALA A 1 192 ? -3.420 0.079 10.671 1.00 97.62 192 ALA A O 1
ATOM 1487 N N . ALA A 1 193 ? -4.525 0.374 12.610 1.00 96.38 193 ALA A N 1
ATOM 1488 C CA . ALA A 1 193 ? -4.813 -1.033 12.857 1.00 96.38 193 ALA A CA 1
ATOM 1489 C C . ALA A 1 193 ? -6.155 -1.394 12.209 1.00 96.38 193 ALA A C 1
ATOM 1491 O O . ALA A 1 193 ? -7.038 -0.536 12.086 1.00 96.38 193 ALA A O 1
ATOM 1492 N N . VAL A 1 194 ? -6.322 -2.659 11.822 1.00 97.06 194 VAL A N 1
ATOM 1493 C CA . VAL A 1 194 ? -7.537 -3.121 11.144 1.00 97.06 194 VAL A CA 1
ATOM 1494 C C . VAL A 1 194 ? -8.170 -4.285 11.888 1.00 97.06 194 VAL A C 1
ATOM 1496 O O . VAL A 1 194 ? -7.488 -5.236 12.255 1.00 97.06 194 VAL A O 1
ATOM 1499 N N . LEU A 1 195 ? -9.480 -4.192 12.107 1.00 96.06 195 LEU A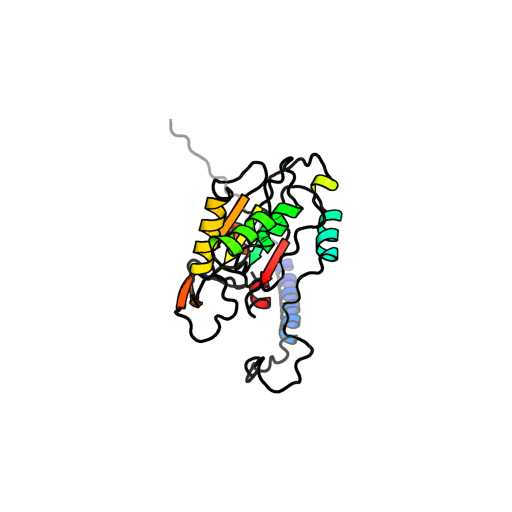 N 1
ATOM 1500 C CA . LEU A 1 195 ? -10.339 -5.248 12.642 1.00 96.06 195 LEU A CA 1
ATOM 1501 C C . LEU A 1 195 ? -11.707 -5.157 11.962 1.00 96.06 195 LEU A C 1
ATOM 1503 O O . LEU A 1 195 ? -12.063 -4.131 11.390 1.00 96.06 195 LEU A O 1
ATOM 1507 N N . GLY A 1 196 ? -12.522 -6.199 12.079 1.00 96.31 196 GLY A N 1
ATOM 1508 C CA . GLY A 1 196 ? -13.843 -6.229 11.451 1.00 96.31 196 GLY A CA 1
ATOM 1509 C C . GLY A 1 196 ? -14.883 -5.312 12.087 1.00 96.31 196 GLY A C 1
ATOM 1510 O O . GLY A 1 196 ? -15.983 -5.150 11.565 1.00 96.31 196 GLY A O 1
ATOM 1511 N N . LYS A 1 197 ? -14.565 -4.695 13.230 1.00 95.31 197 LYS A N 1
ATOM 1512 C CA . LYS A 1 197 ? -15.410 -3.687 13.875 1.00 95.31 197 LYS A CA 1
ATOM 1513 C C . LYS A 1 197 ? -14.539 -2.570 14.416 1.00 95.31 197 LYS A C 1
ATOM 1515 O O . LYS A 1 197 ? -13.577 -2.830 15.131 1.00 95.31 197 LYS A O 1
ATOM 1520 N N . ALA A 1 198 ? -14.931 -1.345 14.100 1.00 96.25 198 ALA A N 1
ATOM 1521 C CA . ALA A 1 198 ? -14.317 -0.138 14.619 1.00 96.25 198 ALA A CA 1
ATOM 1522 C C . ALA A 1 198 ? -15.358 0.985 14.683 1.00 96.25 198 ALA A C 1
ATOM 1524 O O . ALA A 1 198 ? -16.122 1.201 13.736 1.00 96.25 198 ALA A O 1
ATOM 1525 N N . GLN A 1 199 ? -15.402 1.714 15.791 1.00 96.50 199 GLN A N 1
ATOM 1526 C CA . GLN A 1 199 ? -16.183 2.939 15.917 1.00 96.50 199 GLN A CA 1
ATOM 1527 C C . GLN A 1 199 ? -15.459 4.111 15.245 1.00 96.50 199 GLN A C 1
ATOM 1529 O O . GLN A 1 199 ? -14.241 4.118 15.073 1.00 96.50 199 GLN A O 1
ATOM 1534 N N . SER A 1 200 ? -16.212 5.154 14.891 1.00 94.12 200 SER A N 1
ATOM 1535 C CA . SER A 1 200 ? -15.613 6.387 14.374 1.00 94.12 200 SER A CA 1
ATOM 1536 C C . SER A 1 200 ? -14.643 6.975 15.401 1.00 94.12 200 SER A C 1
ATOM 1538 O O . SER A 1 200 ? -15.044 7.277 16.524 1.00 94.12 200 SER A O 1
ATOM 1540 N N . ASN A 1 201 ? -13.401 7.222 14.981 1.00 94.44 201 ASN A N 1
ATOM 1541 C CA . ASN A 1 201 ? -12.304 7.720 15.822 1.00 94.44 201 ASN A CA 1
ATOM 1542 C C . ASN A 1 201 ? -11.840 6.756 16.929 1.00 94.44 201 ASN A C 1
ATOM 1544 O O . ASN A 1 201 ? -11.130 7.193 17.838 1.00 94.44 201 ASN A O 1
ATOM 1548 N N . GLU A 1 202 ? -12.213 5.474 16.867 1.00 97.25 202 GLU A N 1
ATOM 1549 C CA . GLU A 1 202 ? -11.657 4.464 17.766 1.00 97.25 202 GLU A CA 1
ATOM 1550 C C . GLU A 1 202 ? -10.143 4.352 17.569 1.00 97.25 202 GLU A C 1
ATOM 1552 O O . GLU A 1 202 ? -9.615 4.519 16.464 1.00 97.25 202 GLU A O 1
ATOM 1557 N N . LYS A 1 203 ? -9.434 4.102 18.667 1.00 97.25 203 LYS A N 1
ATOM 1558 C CA . LYS A 1 203 ? -7.995 3.875 18.669 1.00 97.25 203 LYS A CA 1
ATOM 1559 C C . LYS A 1 203 ? -7.676 2.638 19.486 1.00 97.25 203 LYS A C 1
ATOM 1561 O O . LYS A 1 203 ? -8.376 2.336 20.448 1.00 97.25 203 LYS A O 1
ATOM 1566 N N . VAL A 1 204 ? -6.591 1.974 19.122 1.00 93.88 204 VAL A N 1
ATOM 1567 C CA . VAL A 1 204 ? -6.030 0.845 19.859 1.00 93.88 204 VAL A CA 1
ATOM 1568 C C . VAL A 1 204 ? -4.566 1.127 20.166 1.00 93.88 204 VAL A C 1
ATOM 1570 O O . VAL A 1 204 ? -3.868 1.741 19.361 1.00 93.88 204 VAL A O 1
ATOM 1573 N N . ASP A 1 205 ? -4.099 0.688 21.330 1.00 93.00 205 ASP A N 1
ATOM 1574 C CA . ASP A 1 205 ? -2.682 0.758 21.674 1.00 93.00 205 ASP A CA 1
ATOM 1575 C C . ASP A 1 205 ? -1.917 -0.301 20.881 1.00 93.00 205 ASP A C 1
ATOM 1577 O O . ASP A 1 205 ? -2.066 -1.505 21.127 1.00 93.00 205 ASP A O 1
ATOM 1581 N N . PHE A 1 206 ? -1.076 0.139 19.952 1.00 89.94 206 PHE A N 1
ATOM 1582 C CA . PHE A 1 206 ? -0.299 -0.731 19.077 1.00 89.94 206 PHE A CA 1
ATOM 1583 C C . PHE A 1 206 ? 1.192 -0.646 19.421 1.00 89.94 206 PHE A C 1
ATOM 1585 O O . PHE A 1 206 ? 1.667 0.441 19.752 1.00 89.94 206 PHE A O 1
ATOM 1592 N N . PRO A 1 207 ? 1.933 -1.769 19.409 1.00 88.31 207 PRO A N 1
ATOM 1593 C CA . PRO A 1 207 ? 3.362 -1.746 19.686 1.00 88.31 207 PRO A CA 1
ATOM 1594 C C . PRO A 1 207 ? 4.135 -1.007 18.584 1.00 88.31 207 PRO A C 1
ATOM 1596 O O . PRO A 1 207 ? 4.005 -1.334 17.407 1.00 88.31 207 PRO A O 1
ATOM 1599 N N . ASP A 1 208 ? 4.985 -0.065 18.979 1.00 85.50 208 ASP A N 1
ATOM 1600 C CA . ASP A 1 208 ? 5.930 0.624 18.106 1.00 85.50 208 ASP A CA 1
ATOM 1601 C C . ASP A 1 208 ? 7.356 0.144 18.403 1.00 85.50 208 ASP A C 1
ATOM 1603 O O . ASP A 1 208 ? 7.845 0.198 19.537 1.00 85.50 208 ASP A O 1
ATOM 1607 N N . LYS A 1 209 ? 8.003 -0.399 17.371 1.00 86.25 209 LYS A N 1
ATOM 1608 C CA . LYS A 1 209 ? 9.366 -0.944 17.404 1.00 86.25 209 LYS A CA 1
ATOM 1609 C C . LYS A 1 209 ? 10.198 -0.324 16.290 1.00 86.25 209 LYS A C 1
ATOM 1611 O O . LYS A 1 209 ? 9.707 0.482 15.503 1.00 86.25 209 LYS A O 1
ATOM 1616 N N . ASP A 1 210 ? 11.464 -0.722 16.218 1.00 85.69 210 ASP A N 1
ATOM 1617 C CA . ASP A 1 210 ? 12.328 -0.381 15.097 1.00 85.69 210 ASP A CA 1
ATOM 1618 C C . ASP A 1 210 ? 11.689 -0.770 13.759 1.00 85.69 210 ASP A C 1
ATOM 1620 O O . ASP A 1 210 ? 10.967 -1.767 13.641 1.00 85.69 210 ASP A O 1
ATOM 1624 N N . THR A 1 211 ? 11.990 0.033 12.739 1.00 84.19 211 THR A N 1
ATOM 1625 C CA . THR A 1 211 ? 11.435 -0.152 11.397 1.00 84.19 211 THR A CA 1
ATOM 1626 C C . THR A 1 211 ? 11.733 -1.560 10.892 1.00 84.19 211 THR A C 1
ATOM 1628 O O . THR A 1 211 ? 12.876 -2.014 10.883 1.00 84.19 211 THR A O 1
ATOM 1631 N N . GLY A 1 212 ? 10.696 -2.234 10.414 1.00 75.12 212 GLY A N 1
ATOM 1632 C CA . GLY A 1 212 ? 10.791 -3.550 9.818 1.00 75.12 212 GLY A CA 1
ATOM 1633 C C . GLY A 1 212 ? 10.752 -4.715 10.799 1.00 75.12 212 GLY A C 1
ATOM 1634 O O . GLY A 1 212 ? 10.894 -5.846 10.338 1.00 75.12 212 GLY A O 1
ATOM 1635 N N . SER A 1 213 ? 10.551 -4.467 12.096 1.00 76.50 213 SER A N 1
ATOM 1636 C CA . SER A 1 213 ? 10.377 -5.518 13.100 1.00 76.50 213 SER A CA 1
ATOM 1637 C C . SER A 1 213 ? 9.110 -6.346 12.840 1.00 76.50 213 SER A C 1
ATOM 1639 O O . SER A 1 213 ? 8.028 -5.791 12.681 1.00 76.50 213 SER A O 1
ATOM 1641 N N . GLU A 1 214 ? 9.250 -7.674 12.832 1.00 68.19 214 GLU A N 1
ATOM 1642 C CA . GLU A 1 214 ? 8.161 -8.647 12.595 1.00 68.19 214 GLU A CA 1
ATOM 1643 C C . GLU A 1 214 ? 7.656 -9.290 13.906 1.00 68.19 214 GLU A C 1
ATOM 1645 O O . GLU A 1 214 ? 6.719 -10.072 13.930 1.00 68.19 214 GLU A O 1
ATOM 1650 N N . SER A 1 215 ? 8.269 -8.970 15.050 1.00 66.69 215 SER A N 1
ATOM 1651 C CA . SER A 1 215 ? 7.977 -9.625 16.333 1.00 66.69 215 SER A CA 1
ATOM 1652 C C . SER A 1 215 ? 7.756 -8.610 17.450 1.00 66.69 215 SER A C 1
ATOM 1654 O O . SER A 1 215 ? 8.521 -8.487 18.409 1.00 66.69 215 SER A O 1
ATOM 1656 N N . ALA A 1 216 ? 6.669 -7.845 17.359 1.00 62.12 216 ALA A N 1
ATOM 1657 C CA . ALA A 1 216 ? 6.394 -6.757 18.298 1.00 62.12 216 ALA A CA 1
ATOM 1658 C C . ALA A 1 216 ? 5.671 -7.170 19.605 1.00 62.12 216 ALA A C 1
ATOM 1660 O O . ALA A 1 216 ? 5.308 -6.315 20.409 1.00 62.12 216 ALA A O 1
ATOM 1661 N N . ARG A 1 217 ? 5.489 -8.475 19.854 1.00 60.44 217 ARG A N 1
ATOM 1662 C CA . ARG A 1 217 ? 4.345 -8.997 20.624 1.00 60.44 217 ARG A CA 1
ATOM 1663 C C . ARG A 1 217 ? 4.263 -8.685 22.131 1.00 60.44 217 ARG A C 1
ATOM 1665 O O . ARG A 1 217 ? 3.149 -8.763 22.637 1.00 60.44 217 ARG A O 1
ATOM 1672 N N . LEU A 1 218 ? 5.333 -8.332 22.864 1.00 49.31 218 LEU A N 1
ATOM 1673 C CA . LEU A 1 218 ? 5.243 -8.267 24.346 1.00 49.31 218 LEU A CA 1
ATOM 1674 C C . LEU A 1 218 ? 5.917 -7.083 25.075 1.00 49.31 218 LEU A C 1
ATOM 1676 O O . LEU A 1 218 ? 5.462 -6.748 26.162 1.00 49.31 218 LEU A O 1
ATOM 1680 N N . GLU A 1 219 ? 6.928 -6.409 24.515 1.00 58.41 219 GLU A N 1
ATOM 1681 C CA . GLU A 1 219 ? 7.751 -5.443 25.292 1.00 58.41 219 GLU A CA 1
ATOM 1682 C C . GLU A 1 219 ? 7.938 -4.064 24.634 1.00 58.41 219 GLU A C 1
ATOM 1684 O O . GLU A 1 219 ? 8.759 -3.260 25.068 1.00 58.41 219 GLU A O 1
ATOM 1689 N N . ALA A 1 220 ? 7.200 -3.770 23.565 1.00 63.66 220 ALA A N 1
ATOM 1690 C CA . ALA A 1 220 ? 7.346 -2.505 22.852 1.00 63.66 220 ALA A CA 1
ATOM 1691 C C . ALA A 1 220 ? 6.643 -1.343 23.570 1.00 63.66 220 ALA A C 1
ATOM 1693 O O . ALA A 1 220 ? 5.599 -1.527 24.204 1.00 63.66 220 ALA A O 1
ATOM 1694 N N . PHE A 1 221 ? 7.178 -0.130 23.388 1.00 76.81 221 PHE A N 1
ATOM 1695 C CA . PHE A 1 221 ? 6.412 1.094 23.611 1.00 76.81 221 PHE A CA 1
ATOM 1696 C C . PHE A 1 221 ? 5.111 0.999 22.811 1.00 76.81 221 PHE A C 1
ATOM 1698 O O . PHE A 1 221 ? 5.120 0.513 21.683 1.00 76.81 221 PHE A O 1
ATOM 1705 N N . ARG A 1 222 ? 3.984 1.400 23.399 1.00 85.19 222 ARG A N 1
ATOM 1706 C CA . ARG A 1 222 ? 2.691 1.357 22.715 1.00 85.19 222 ARG A CA 1
ATOM 1707 C C . ARG A 1 222 ? 2.201 2.767 22.488 1.00 85.19 222 ARG A C 1
ATOM 1709 O O . ARG A 1 222 ? 2.237 3.589 23.402 1.00 85.19 222 ARG A O 1
ATOM 1716 N N . GLU A 1 223 ? 1.706 3.016 21.291 1.00 88.94 223 GLU A N 1
ATOM 1717 C CA . GLU A 1 223 ? 1.088 4.282 20.937 1.00 88.94 223 GLU A CA 1
ATOM 1718 C C . GLU A 1 223 ? -0.340 4.060 20.423 1.00 88.94 223 GLU A C 1
ATOM 1720 O O . GLU A 1 223 ? -0.641 3.018 19.831 1.00 88.94 223 GLU A O 1
ATOM 1725 N N . PRO A 1 224 ? -1.244 5.025 20.646 1.00 95.00 224 PRO A N 1
ATOM 1726 C CA . PRO A 1 224 ? -2.619 4.904 20.198 1.00 95.00 224 PRO A CA 1
ATOM 1727 C C . PRO A 1 224 ? -2.717 5.158 18.688 1.00 95.00 224 PRO A C 1
ATOM 1729 O O . PRO A 1 224 ? -2.629 6.304 18.229 1.00 95.00 224 PRO A O 1
ATOM 1732 N N . VAL A 1 225 ? -2.992 4.106 17.919 1.00 95.62 225 VAL A N 1
ATOM 1733 C CA . VAL A 1 225 ? -3.210 4.173 16.466 1.00 95.62 225 VAL A CA 1
ATOM 1734 C C . VAL A 1 225 ? -4.703 4.099 16.144 1.00 95.62 225 VAL A C 1
ATOM 1736 O O . VAL A 1 225 ? -5.450 3.455 16.883 1.00 95.62 225 VAL A O 1
ATOM 1739 N N . PRO A 1 226 ? -5.185 4.744 15.066 1.00 98.00 226 PRO A N 1
ATOM 1740 C CA . PRO A 1 226 ? -6.569 4.587 14.629 1.00 98.00 226 PRO A CA 1
ATOM 1741 C C . PRO A 1 226 ? -6.914 3.116 14.389 1.00 98.00 226 PRO A C 1
ATOM 1743 O O . PRO A 1 226 ? -6.143 2.409 13.744 1.00 98.00 226 PRO A O 1
ATOM 1746 N N . LEU A 1 227 ? -8.074 2.679 14.870 1.00 97.44 227 LEU A N 1
ATOM 1747 C CA . LEU A 1 227 ? -8.651 1.384 14.528 1.00 97.44 227 LEU A CA 1
ATOM 1748 C C . LEU A 1 227 ? -9.694 1.589 13.428 1.00 97.44 227 LEU A C 1
ATOM 1750 O O . LEU A 1 227 ? -10.540 2.477 13.543 1.00 97.44 227 LEU A O 1
ATOM 1754 N N . LYS A 1 228 ? -9.619 0.797 12.357 1.00 98.25 228 LYS A N 1
ATOM 1755 C CA . LYS A 1 228 ? -10.535 0.885 11.213 1.00 98.25 228 LYS A CA 1
ATOM 1756 C C . LYS A 1 228 ? -10.989 -0.489 10.739 1.00 98.25 228 LYS A C 1
ATOM 1758 O O . LYS A 1 228 ? -10.343 -1.489 11.031 1.00 98.25 228 LYS A O 1
ATOM 1763 N N . THR A 1 229 ? -12.064 -0.522 9.962 1.00 98.12 229 THR A N 1
ATOM 1764 C CA . THR A 1 229 ? -12.416 -1.689 9.136 1.00 98.12 229 THR A CA 1
ATOM 1765 C C . THR A 1 229 ? -11.953 -1.494 7.689 1.00 98.12 229 THR A C 1
ATOM 1767 O O . THR A 1 229 ? -11.645 -0.366 7.277 1.00 98.12 229 THR A O 1
ATOM 1770 N N . VAL A 1 230 ? -11.910 -2.572 6.899 1.00 98.00 230 VAL A N 1
ATOM 1771 C CA . VAL A 1 230 ? -11.584 -2.494 5.463 1.00 98.00 230 VAL A CA 1
ATOM 1772 C C . VAL A 1 230 ? -12.599 -1.602 4.742 1.00 98.00 230 VAL A C 1
ATOM 1774 O O . VAL A 1 230 ? -12.212 -0.723 3.964 1.00 98.00 230 VAL A O 1
ATOM 1777 N N . ASP A 1 231 ? -13.888 -1.739 5.062 1.00 98.06 231 ASP A N 1
ATOM 1778 C CA . ASP A 1 231 ? -14.958 -0.922 4.487 1.00 98.06 231 ASP A CA 1
ATOM 1779 C C . ASP A 1 231 ? -14.831 0.568 4.826 1.00 98.06 231 ASP A C 1
ATOM 1781 O O . ASP A 1 231 ? -15.078 1.422 3.967 1.00 98.06 231 ASP A O 1
ATOM 1785 N N . GLN A 1 232 ? -14.409 0.913 6.047 1.00 98.31 232 GLN A N 1
ATOM 1786 C CA . GLN A 1 232 ? -14.163 2.309 6.422 1.00 98.31 232 GLN A CA 1
ATOM 1787 C C . GLN A 1 232 ? -13.034 2.912 5.586 1.00 98.31 232 GLN A C 1
ATOM 1789 O O . GLN A 1 232 ? -13.208 3.992 5.021 1.00 98.31 232 GLN A O 1
ATOM 1794 N N . ILE A 1 233 ? -11.912 2.200 5.439 1.00 98.25 233 ILE A N 1
ATOM 1795 C CA . ILE A 1 233 ? -10.779 2.651 4.618 1.00 98.25 233 ILE A CA 1
ATOM 1796 C C . ILE A 1 233 ? -11.217 2.823 3.161 1.00 98.25 233 ILE A C 1
ATOM 1798 O O . ILE A 1 233 ? -10.959 3.863 2.550 1.00 98.25 233 ILE A O 1
ATOM 1802 N N . LYS A 1 234 ? -11.937 1.837 2.611 1.00 98.06 234 LYS A N 1
ATOM 1803 C CA . LYS A 1 234 ? -12.506 1.894 1.260 1.00 98.06 234 LYS A CA 1
ATOM 1804 C C . LYS A 1 234 ? -13.401 3.122 1.077 1.00 98.06 234 LYS A C 1
ATOM 1806 O O . LYS A 1 234 ? -13.271 3.826 0.076 1.00 98.06 234 LYS A O 1
ATOM 1811 N N . SER A 1 235 ? -14.302 3.379 2.026 1.00 97.69 235 SER A N 1
ATOM 1812 C CA . SER A 1 235 ? -15.244 4.499 1.971 1.00 97.69 235 SER A CA 1
ATOM 1813 C C . SER A 1 235 ? -14.545 5.855 2.079 1.00 97.69 235 SER A C 1
ATOM 1815 O O . SER A 1 235 ? -14.844 6.754 1.298 1.00 97.69 235 SER A O 1
ATOM 1817 N N . GLU A 1 236 ? -13.622 6.020 3.026 1.00 97.44 236 GLU A N 1
ATOM 1818 C CA . GLU A 1 236 ? -12.894 7.277 3.243 1.00 97.44 236 GLU A CA 1
ATOM 1819 C C . GLU A 1 236 ? -12.018 7.664 2.049 1.00 97.44 236 GLU A C 1
ATOM 1821 O O . GLU A 1 236 ? -11.934 8.839 1.693 1.00 97.44 236 GLU A O 1
ATOM 1826 N N . LEU A 1 237 ? -11.385 6.676 1.412 1.00 96.81 237 LEU A N 1
ATOM 1827 C CA . LEU A 1 237 ? -10.562 6.879 0.220 1.00 96.81 237 LEU A CA 1
ATOM 1828 C C . LEU A 1 237 ? -11.390 6.971 -1.074 1.00 96.81 237 LEU A C 1
ATOM 1830 O O . LEU A 1 237 ? -10.823 7.179 -2.146 1.00 96.81 237 LEU A O 1
ATOM 1834 N N . GLY A 1 238 ? -12.717 6.810 -1.002 1.00 97.12 238 GLY A N 1
ATOM 1835 C CA . GLY A 1 238 ? -13.598 6.847 -2.171 1.00 97.12 238 GLY A CA 1
ATOM 1836 C C . GLY A 1 238 ? -13.329 5.720 -3.173 1.00 97.12 238 GLY A C 1
ATOM 1837 O O . GLY A 1 238 ? -13.523 5.904 -4.375 1.00 97.12 238 GLY A O 1
ATOM 1838 N N . LEU A 1 239 ? -12.860 4.559 -2.704 1.00 96.81 239 LEU A N 1
ATOM 1839 C CA . LEU A 1 239 ? -12.507 3.438 -3.572 1.00 96.81 239 LEU A CA 1
ATOM 1840 C C . LEU A 1 239 ? -13.776 2.723 -4.066 1.00 96.81 239 LEU A C 1
ATOM 1842 O O . LEU A 1 239 ? -14.636 2.339 -3.259 1.00 96.81 239 LEU A O 1
ATOM 1846 N N . PRO A 1 240 ? -13.902 2.470 -5.383 1.00 96.50 240 PRO A N 1
ATOM 1847 C CA . PRO A 1 240 ? -15.091 1.822 -5.929 1.00 96.50 240 PRO A CA 1
ATOM 1848 C C . PRO A 1 240 ? -15.207 0.363 -5.465 1.00 96.50 240 PRO A C 1
ATOM 1850 O O . PRO A 1 240 ? -16.311 -0.125 -5.224 1.00 96.50 240 PRO A O 1
ATOM 1853 N N . ARG A 1 241 ? -14.069 -0.321 -5.307 1.00 97.06 241 ARG A N 1
ATOM 1854 C CA . ARG A 1 241 ? -13.938 -1.736 -4.933 1.00 97.06 241 ARG A CA 1
ATOM 1855 C C . ARG A 1 241 ? -12.530 -2.017 -4.403 1.00 97.06 241 ARG A C 1
ATOM 1857 O O . ARG A 1 241 ? -11.683 -1.131 -4.460 1.00 97.06 241 ARG A O 1
ATOM 1864 N N . VAL A 1 242 ? -12.310 -3.238 -3.930 1.00 97.69 242 VAL A N 1
ATOM 1865 C CA . VAL A 1 242 ? -10.991 -3.819 -3.656 1.00 97.69 242 VAL A CA 1
ATOM 1866 C C . VAL A 1 242 ? -10.908 -5.089 -4.500 1.00 97.69 242 VAL A C 1
ATOM 1868 O O . VAL A 1 242 ? -11.736 -5.979 -4.335 1.00 97.69 242 VAL A O 1
ATOM 1871 N N . ASP A 1 243 ? -9.987 -5.125 -5.462 1.00 97.00 243 ASP A N 1
ATOM 1872 C CA . ASP A 1 243 ? -9.803 -6.254 -6.384 1.00 97.00 243 ASP A CA 1
ATOM 1873 C C . ASP A 1 243 ? -8.911 -7.340 -5.766 1.00 97.00 243 ASP A C 1
ATOM 1875 O O . ASP A 1 243 ? -9.141 -8.529 -5.976 1.00 97.00 243 ASP A O 1
ATOM 1879 N N . VAL A 1 244 ? -7.914 -6.932 -4.974 1.00 95.69 244 VAL A N 1
ATOM 1880 C CA . VAL A 1 244 ? -7.054 -7.834 -4.197 1.00 95.69 244 VAL A CA 1
ATOM 1881 C C . VAL A 1 244 ? -6.936 -7.300 -2.779 1.00 95.69 244 VAL A C 1
ATOM 1883 O O . VAL A 1 244 ? -6.596 -6.132 -2.585 1.00 95.69 244 VAL A O 1
ATOM 1886 N N . LEU A 1 245 ? -7.206 -8.166 -1.806 1.00 96.12 245 LEU A N 1
ATOM 1887 C CA . LEU A 1 245 ? -7.028 -7.904 -0.383 1.00 96.12 245 LEU A CA 1
ATOM 1888 C C . LEU A 1 245 ? -5.975 -8.876 0.158 1.00 96.12 245 LEU A C 1
ATOM 1890 O O . LEU A 1 245 ? -6.198 -10.087 0.134 1.00 96.12 245 LEU A O 1
ATOM 1894 N N . THR A 1 246 ? -4.845 -8.352 0.624 1.00 94.38 246 THR A N 1
ATOM 1895 C CA . THR A 1 246 ? -3.842 -9.105 1.388 1.00 94.38 246 THR A CA 1
ATOM 1896 C C . THR A 1 246 ? -3.947 -8.726 2.860 1.00 94.38 246 THR A C 1
ATOM 1898 O O . THR A 1 246 ? -4.232 -7.576 3.194 1.00 94.38 246 THR A O 1
ATOM 1901 N N . ILE A 1 247 ? -3.809 -9.718 3.738 1.00 93.56 247 ILE A N 1
ATOM 1902 C CA . ILE A 1 247 ? -3.933 -9.558 5.187 1.00 93.56 247 ILE A CA 1
ATOM 1903 C C . ILE A 1 247 ? -2.766 -10.298 5.823 1.00 93.56 247 ILE A C 1
ATOM 1905 O O . ILE A 1 247 ? -2.601 -11.491 5.576 1.00 93.56 247 ILE A O 1
ATOM 1909 N N . ASP A 1 248 ? -1.998 -9.571 6.624 1.00 89.81 248 ASP A N 1
ATOM 1910 C CA . ASP A 1 248 ? -0.945 -10.097 7.481 1.00 89.81 248 ASP A CA 1
ATOM 1911 C C . ASP A 1 248 ? -0.954 -9.318 8.803 1.00 89.81 248 ASP A C 1
ATOM 1913 O O . ASP A 1 248 ? -0.309 -8.285 8.963 1.00 89.81 248 ASP A O 1
ATOM 1917 N N . THR A 1 249 ? -1.793 -9.745 9.748 1.00 87.31 249 THR A N 1
ATOM 1918 C CA . THR A 1 249 ? -2.034 -8.989 10.995 1.00 87.31 249 THR A CA 1
ATOM 1919 C C . THR A 1 249 ? -1.535 -9.705 12.239 1.00 87.31 249 THR A C 1
ATOM 1921 O O . THR A 1 249 ? -2.090 -9.533 13.327 1.00 87.31 249 THR A O 1
ATOM 1924 N N . GLU A 1 250 ? -0.485 -10.514 12.094 1.00 81.19 250 GLU A N 1
ATOM 1925 C CA . GLU A 1 250 ? 0.193 -11.187 13.207 1.00 81.19 250 GLU A CA 1
ATOM 1926 C C . GLU A 1 250 ? -0.760 -12.003 14.111 1.00 81.19 250 GLU A C 1
ATOM 1928 O O . GLU A 1 250 ? -0.515 -12.180 15.309 1.00 81.19 250 GLU A O 1
ATOM 1933 N N . GLY A 1 251 ? -1.855 -12.528 13.540 1.00 78.19 251 GLY A N 1
ATOM 1934 C CA . GLY A 1 251 ? -2.820 -13.393 14.227 1.00 78.19 251 GLY A CA 1
ATOM 1935 C C . GLY A 1 251 ? -4.236 -12.831 14.385 1.00 78.19 251 GLY A C 1
ATOM 1936 O O . GLY A 1 251 ? -5.099 -13.541 14.903 1.00 78.19 251 GLY A O 1
ATOM 1937 N N . ALA A 1 252 ? -4.510 -11.603 13.934 1.00 85.88 252 ALA A N 1
ATOM 1938 C CA . ALA A 1 252 ? -5.863 -11.030 13.911 1.00 85.88 252 ALA A CA 1
ATOM 1939 C C . ALA A 1 252 ? -6.602 -11.232 12.569 1.00 85.88 252 ALA A C 1
ATOM 1941 O O . ALA A 1 252 ? -7.705 -10.718 12.379 1.00 85.88 252 ALA A O 1
ATOM 1942 N N . ASP A 1 253 ? -6.027 -12.013 11.655 1.00 89.75 253 ASP A N 1
ATOM 1943 C CA . ASP A 1 253 ? -6.409 -12.071 10.243 1.00 89.75 253 ASP A CA 1
ATOM 1944 C C . ASP A 1 253 ? -7.884 -12.451 10.020 1.00 89.75 253 ASP A C 1
ATOM 1946 O O . ASP A 1 253 ? -8.555 -11.786 9.227 1.00 89.75 253 ASP A O 1
ATOM 1950 N N . PRO A 1 254 ? -8.464 -13.440 10.739 1.00 92.44 254 PRO A N 1
ATOM 1951 C CA . PRO A 1 254 ? -9.883 -13.754 10.588 1.00 92.44 254 PRO A CA 1
ATOM 1952 C C . PRO A 1 254 ? -10.803 -12.603 11.004 1.00 92.44 254 PRO A C 1
ATOM 1954 O O . PRO A 1 254 ? -11.870 -12.440 10.420 1.00 92.44 254 PRO A O 1
ATOM 1957 N N . ALA A 1 255 ? -10.399 -11.802 11.994 1.00 92.81 255 ALA A N 1
ATOM 1958 C CA . ALA A 1 255 ? -11.208 -10.689 12.474 1.00 92.81 255 ALA A CA 1
ATOM 1959 C C . ALA A 1 255 ? -11.239 -9.543 11.460 1.00 92.81 255 ALA A C 1
ATOM 1961 O O . ALA A 1 255 ? -12.256 -8.865 11.366 1.00 92.81 255 ALA A O 1
ATOM 1962 N N . VAL A 1 256 ? -10.167 -9.335 10.687 1.00 95.25 256 VAL A N 1
ATOM 1963 C CA . VAL A 1 256 ? -10.114 -8.324 9.614 1.00 95.25 256 VAL A CA 1
ATOM 1964 C C . VAL A 1 256 ? -11.191 -8.572 8.558 1.00 95.25 256 VAL A C 1
ATOM 1966 O O . VAL A 1 256 ? -11.771 -7.616 8.059 1.00 95.25 256 VAL A O 1
ATOM 1969 N N . LEU A 1 257 ? -11.502 -9.836 8.254 1.00 93.75 257 LEU A N 1
ATOM 1970 C CA . LEU A 1 257 ? -12.469 -10.211 7.216 1.00 93.75 257 LEU A CA 1
ATOM 1971 C C . LEU A 1 257 ? -13.935 -9.897 7.565 1.00 93.75 257 LEU A C 1
ATOM 1973 O O . LEU A 1 257 ? -14.795 -10.014 6.692 1.00 93.75 257 LEU A O 1
ATOM 1977 N N . GLU A 1 258 ? -14.254 -9.554 8.818 1.00 93.12 258 GLU A N 1
ATOM 1978 C CA . GLU A 1 258 ? -15.641 -9.298 9.237 1.00 93.12 258 GLU A CA 1
ATOM 1979 C C . GLU A 1 258 ? -16.165 -7.889 8.886 1.00 93.12 258 GLU A C 1
ATOM 1981 O O . GLU A 1 258 ? -17.363 -7.648 9.063 1.00 93.12 258 GLU A O 1
ATOM 1986 N N . GLY A 1 259 ? -15.324 -6.965 8.407 1.00 84.88 259 GLY A N 1
ATOM 1987 C CA . GLY A 1 259 ? -15.720 -5.582 8.088 1.00 84.88 259 GLY A CA 1
ATOM 1988 C C . GLY A 1 259 ? -14.836 -4.925 7.047 1.00 84.88 259 GLY A C 1
ATOM 1989 O O . GLY A 1 259 ? -14.980 -3.693 6.861 1.00 84.88 259 GLY A O 1
#

Organism: Alexandrium catenella (NCBI:txid2925)

pLDDT: mean 78.81, std 19.64, range [39.28, 98.31]

Radius of gyration: 25.34 Å; chains: 1; bounding box: 79×70×53 Å

Foldseek 3Di:
DDDDDDDDDDDDDDDDPVVVVVVVVVVVVVVVVVVPPCDDPDPPDDPDPPDLPDDDPDPPDPADPDDDLVVVQVVCVVDLAFAAEAEAAQCQLVLVLLLVLQQSFLDPVSLRFSVLSQCCCCPVVVADDDSDDRDRRPHHSCVVPNDHDDAAYEYEYEHQAVQSLVNNQVSCVVSVQNDDADSHYHYHYHHEHEFLDDDVQDWDWDFHDHRRDPDRPDDGHTDTTHYDAPVRVCVVVVPPDHPHYHHDRPPRRVRNVND

Sequence (259 aa):
RASGVAQASLRVPNPPRTRRRMAVAVLLALLAVSAGAFRHQTPLKDVPPLNCDQDFEPPEPCHTRCPNAQWVDEMLRVDPSPGKVFMDIGCNKGNDAMAWMEMWDASPTGVWDTRKWIDYYDKELGIQHYSCTAKVPKVKASQMQPKPTGPPNTAVCVEPMHNNVLALRKARSVLGYGNGTTEFGNFTIVQAAVLGKAQSNEKVDFPDKDTGSESARLEAFREPVPLKTVDQIKSELGLPRVDVLTIDTEGADPAVLEG

Secondary structure (DSSP, 8-state):
-----------PPPPPTTHHHHHHHHHHHHHHHHTT---------------TTSSS---S-----PPPHHHHHHHHHH---S--EEEEET-TT-HHHHHHHHHT---TT----HHHHHHHIIIII-----SS-----S--HHHH-SS--SPPEEEEEE---HHHHHHHHHHHHHHT--SS-BTTEEEEEE--EE-S---TT-EEEEEE-STT-S--TTTSEEEEEEEE-HHHHHHHTT-S--SEEEE--TT-HHHHTT-

InterPro domains:
  IPR006342 Methyltransferase FkbM [PF05050] (158-259)
  IPR029063 S-adenosyl-L-methionine-dependent methyltransferase superfamily [G3DSA:3.40.50.150] (70-259)
  IPR029063 S-adenosyl-L-methionine-dependent methyltransferase superfamily [SSF53335] (153-259)